Protein AF-A0A852U3C6-F1 (afdb_monomer_lite)

Radius of gyration: 20.0 Å; chains: 1; bounding box: 40×48×83 Å

Structure (mmCIF, N/CA/C/O backbone):
data_AF-A0A852U3C6-F1
#
_entry.id   AF-A0A852U3C6-F1
#
loop_
_atom_site.group_PDB
_atom_site.id
_atom_site.type_symbol
_atom_site.label_atom_id
_atom_site.label_alt_id
_atom_site.label_comp_id
_atom_site.label_asym_id
_atom_site.label_entity_id
_atom_site.label_seq_id
_atom_site.pdbx_PDB_ins_code
_atom_site.Cartn_x
_atom_site.Cartn_y
_atom_site.Cartn_z
_atom_site.occupancy
_atom_site.B_iso_or_equiv
_atom_site.auth_seq_id
_atom_site.auth_comp_id
_atom_site.auth_asym_id
_atom_site.auth_atom_id
_atom_site.pdbx_PDB_model_num
ATOM 1 N N . MET A 1 1 ? 12.764 -23.694 -21.866 1.00 34.53 1 MET A N 1
ATOM 2 C CA . MET A 1 1 ? 11.342 -23.414 -22.170 1.00 34.53 1 MET A CA 1
ATOM 3 C C . MET A 1 1 ? 10.788 -22.589 -21.025 1.00 34.53 1 MET A C 1
ATOM 5 O O . MET A 1 1 ? 10.899 -23.044 -19.896 1.00 34.53 1 MET A O 1
ATOM 9 N N . SER A 1 2 ? 10.260 -21.392 -21.277 1.00 28.00 2 SER A N 1
ATOM 10 C CA . SER A 1 2 ? 9.659 -20.573 -20.214 1.00 28.00 2 SER A CA 1
ATOM 11 C C . SER A 1 2 ? 8.302 -21.161 -19.792 1.00 28.00 2 SER A C 1
ATOM 13 O O . SER A 1 2 ? 7.546 -21.566 -20.682 1.00 28.00 2 SER A O 1
ATOM 15 N N . PRO A 1 3 ? 7.976 -21.227 -18.486 1.00 32.91 3 PRO A N 1
ATOM 16 C CA . PRO A 1 3 ? 6.695 -21.757 -18.017 1.00 32.91 3 PRO A CA 1
ATOM 17 C C . PRO A 1 3 ? 5.525 -20.930 -18.560 1.00 32.91 3 PRO A C 1
ATOM 19 O O . PRO A 1 3 ? 5.640 -19.715 -18.769 1.00 32.91 3 PRO A O 1
ATOM 22 N N . ARG A 1 4 ? 4.385 -21.581 -18.819 1.00 31.45 4 ARG A N 1
ATOM 23 C CA . ARG A 1 4 ? 3.224 -20.893 -19.403 1.00 31.45 4 ARG A CA 1
ATOM 24 C C . ARG A 1 4 ? 2.565 -20.026 -18.332 1.00 31.45 4 ARG A C 1
ATOM 26 O O . ARG A 1 4 ? 2.317 -20.482 -17.225 1.00 31.45 4 ARG A O 1
ATOM 33 N N . TRP A 1 5 ? 2.196 -18.794 -18.687 1.00 28.83 5 TRP A N 1
ATOM 34 C CA . TRP A 1 5 ? 1.577 -17.812 -17.775 1.00 28.83 5 TRP A CA 1
ATOM 35 C C . TRP A 1 5 ? 0.393 -18.364 -16.951 1.00 28.83 5 TRP A C 1
ATOM 37 O O . TRP A 1 5 ? 0.210 -17.971 -15.804 1.00 28.83 5 TRP A O 1
ATOM 47 N N . ALA A 1 6 ? -0.370 -19.314 -17.506 1.00 29.41 6 ALA A N 1
ATOM 48 C CA . ALA A 1 6 ? -1.494 -19.987 -16.847 1.00 29.41 6 ALA A CA 1
ATOM 49 C C . ALA A 1 6 ? -1.106 -20.891 -15.651 1.00 29.41 6 ALA A C 1
ATOM 51 O O . ALA A 1 6 ? -1.967 -21.282 -14.860 1.00 29.41 6 ALA A O 1
ATOM 52 N N . GLU A 1 7 ? 0.173 -21.239 -15.498 1.00 33.62 7 GLU A N 1
ATOM 53 C CA . GLU A 1 7 ? 0.683 -22.013 -14.360 1.00 33.62 7 GLU A CA 1
ATOM 54 C C . GLU A 1 7 ? 0.964 -21.104 -13.154 1.00 33.62 7 GLU A C 1
ATOM 56 O O . GLU A 1 7 ? 0.696 -21.495 -12.020 1.00 33.62 7 GLU A O 1
ATOM 61 N N . LEU A 1 8 ? 1.373 -19.851 -13.399 1.00 30.55 8 LEU A N 1
ATOM 62 C CA . LEU A 1 8 ? 1.610 -18.827 -12.370 1.00 30.55 8 LEU A CA 1
ATOM 63 C C . LEU A 1 8 ? 0.315 -18.245 -11.772 1.00 30.55 8 LEU A C 1
ATOM 65 O O . LEU A 1 8 ? 0.353 -17.586 -10.736 1.00 30.55 8 LEU A O 1
ATOM 69 N N . THR A 1 9 ? -0.840 -18.467 -12.408 1.00 31.73 9 THR A N 1
ATOM 70 C CA . THR A 1 9 ? -2.133 -17.912 -11.970 1.00 31.73 9 THR A CA 1
ATOM 71 C C . THR A 1 9 ? -2.910 -18.801 -10.997 1.00 31.73 9 THR A C 1
ATOM 73 O O . THR A 1 9 ? -3.925 -18.359 -10.454 1.00 31.73 9 THR A O 1
ATOM 76 N N . ARG A 1 10 ? -2.463 -20.038 -10.728 1.00 27.72 10 ARG A N 1
ATOM 77 C CA . ARG A 1 10 ? -3.098 -20.929 -9.738 1.00 27.72 10 ARG A CA 1
ATOM 78 C C . ARG A 1 10 ? -2.809 -20.425 -8.315 1.00 27.72 10 ARG A C 1
ATOM 80 O O . ARG A 1 10 ? -1.817 -20.795 -7.701 1.00 27.72 10 ARG A O 1
ATOM 87 N N . GLY A 1 11 ? -3.687 -19.553 -7.817 1.00 33.03 11 GLY A N 1
ATOM 88 C CA . GLY A 1 11 ? -3.536 -18.844 -6.538 1.00 33.03 11 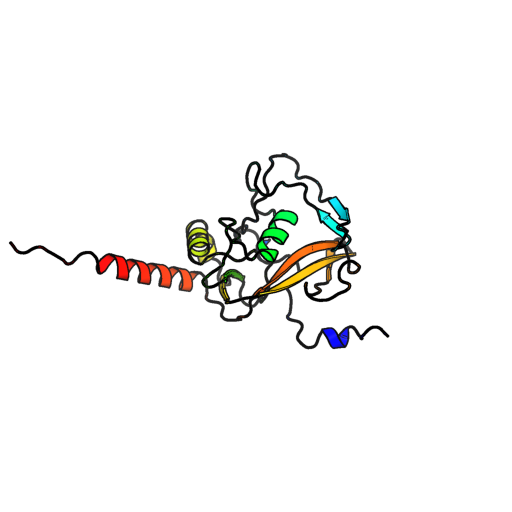GLY A CA 1
ATOM 89 C C . GLY A 1 11 ? -3.408 -17.321 -6.667 1.00 33.03 11 GLY A C 1
ATOM 90 O O . GLY A 1 11 ? -3.289 -16.641 -5.651 1.00 33.03 11 GLY A O 1
ATOM 91 N N . ALA A 1 12 ? -3.462 -16.765 -7.884 1.00 30.17 12 ALA A N 1
ATOM 92 C CA . ALA A 1 12 ? -3.440 -15.319 -8.087 1.00 30.17 12 ALA A CA 1
ATOM 93 C C . ALA A 1 12 ? -4.683 -14.658 -7.467 1.00 30.17 12 ALA A C 1
ATOM 95 O O . ALA A 1 12 ? -5.819 -14.898 -7.877 1.00 30.17 12 ALA A O 1
ATOM 96 N N . ILE A 1 13 ? -4.455 -13.812 -6.465 1.00 37.62 13 ILE A N 1
ATOM 97 C CA . ILE A 1 13 ? -5.500 -13.023 -5.811 1.00 37.62 13 ILE A CA 1
ATOM 98 C C . ILE A 1 13 ? -5.930 -11.896 -6.755 1.00 37.62 13 ILE A C 1
ATOM 100 O O . ILE A 1 13 ? -5.095 -11.291 -7.425 1.00 37.62 13 ILE A O 1
ATOM 104 N N . ALA A 1 14 ? -7.228 -11.586 -6.794 1.00 37.25 14 ALA A N 1
ATOM 105 C CA . ALA A 1 14 ? -7.744 -10.442 -7.538 1.00 37.25 14 ALA A CA 1
ATOM 106 C C . ALA A 1 14 ? -7.187 -9.131 -6.951 1.00 37.25 14 ALA A C 1
ATOM 108 O O . ALA A 1 14 ? -7.663 -8.623 -5.933 1.00 37.25 14 ALA A O 1
ATOM 109 N N . LEU A 1 15 ? -6.149 -8.601 -7.594 1.00 42.78 15 LEU A N 1
ATOM 110 C CA . LEU A 1 15 ? -5.532 -7.331 -7.231 1.00 42.78 15 LEU A CA 1
ATOM 111 C C . LEU A 1 15 ? -6.484 -6.167 -7.557 1.00 42.78 15 LEU A C 1
ATOM 113 O O . LEU A 1 15 ? -7.328 -6.286 -8.450 1.00 42.78 15 LEU A O 1
ATOM 117 N N . PRO A 1 16 ? -6.404 -5.038 -6.829 1.00 44.94 16 PRO A N 1
ATOM 118 C CA . PRO A 1 16 ? -7.344 -3.945 -6.999 1.00 44.94 16 PRO A CA 1
ATOM 119 C C . PRO A 1 16 ? -7.286 -3.392 -8.425 1.00 44.94 16 PRO A C 1
ATOM 121 O O . PRO A 1 16 ? -6.260 -2.859 -8.847 1.00 44.94 16 PRO A O 1
ATOM 124 N N . LEU A 1 17 ? -8.432 -3.445 -9.116 1.00 42.03 17 LEU A N 1
ATOM 125 C CA . LEU A 1 17 ? -8.683 -2.667 -10.330 1.00 42.03 17 LEU A CA 1
ATOM 126 C C . LEU A 1 17 ? -8.216 -1.226 -10.108 1.00 42.03 17 LEU A C 1
ATOM 128 O O . LEU A 1 17 ? -8.593 -0.619 -9.101 1.00 42.03 17 LEU A O 1
ATOM 132 N N . ALA A 1 18 ? -7.407 -0.708 -11.031 1.00 39.12 18 ALA A N 1
ATOM 133 C CA . ALA A 1 18 ? -6.953 0.673 -11.004 1.00 39.12 18 ALA A CA 1
ATOM 134 C C . ALA A 1 18 ? -8.115 1.633 -11.353 1.00 39.12 18 ALA A C 1
ATOM 136 O O . ALA A 1 18 ? -8.896 1.320 -12.252 1.00 39.12 18 ALA A O 1
ATOM 137 N N . PRO A 1 19 ? -8.221 2.808 -10.701 1.00 41.56 19 PRO A N 1
ATOM 138 C CA . PRO A 1 19 ? -7.384 3.283 -9.601 1.00 41.56 19 PRO A CA 1
ATOM 139 C C . PRO A 1 19 ? -7.704 2.575 -8.272 1.00 41.56 19 PRO A C 1
ATOM 141 O O . PRO A 1 19 ? -8.840 2.191 -8.006 1.00 41.56 19 PRO A O 1
ATOM 144 N N . ALA A 1 20 ? -6.691 2.424 -7.414 1.00 43.12 20 ALA A N 1
ATOM 145 C CA . ALA A 1 20 ? -6.875 1.819 -6.096 1.00 43.12 20 ALA A CA 1
ATOM 146 C C . ALA A 1 20 ? -7.813 2.682 -5.212 1.00 43.12 20 ALA A C 1
ATOM 148 O O . ALA A 1 20 ? -7.815 3.905 -5.371 1.00 43.12 20 ALA A O 1
ATOM 149 N N . PRO A 1 21 ? -8.584 2.094 -4.273 1.00 37.84 21 PRO A N 1
ATOM 150 C CA . PRO A 1 21 ? -9.623 2.805 -3.511 1.00 37.84 21 PRO A CA 1
ATOM 151 C C . PRO A 1 21 ? -9.182 4.089 -2.792 1.00 37.84 21 PRO A C 1
ATOM 153 O O . PRO A 1 21 ? -9.941 5.046 -2.696 1.00 37.84 21 PRO A O 1
ATOM 156 N N . GLN A 1 22 ? -7.932 4.137 -2.345 1.00 42.16 22 GLN A N 1
ATOM 157 C CA . GLN A 1 22 ? -7.271 5.282 -1.714 1.00 42.16 22 GLN A CA 1
ATOM 158 C C . GLN A 1 22 ? -7.077 6.502 -2.632 1.00 42.16 22 GLN A C 1
ATOM 160 O O . GLN A 1 22 ? -6.662 7.557 -2.160 1.00 42.16 22 GLN A O 1
ATOM 165 N N . ASN A 1 23 ? -7.392 6.375 -3.924 1.00 39.97 23 ASN A N 1
ATOM 166 C CA . ASN A 1 23 ? -7.447 7.484 -4.876 1.00 39.97 23 ASN A CA 1
ATOM 167 C C . ASN A 1 23 ? -8.868 8.079 -5.004 1.00 39.97 23 ASN A C 1
ATOM 169 O O . ASN A 1 23 ? -9.065 9.004 -5.792 1.00 39.97 23 ASN A O 1
ATOM 173 N N . LEU A 1 24 ? -9.868 7.548 -4.286 1.00 39.47 24 LEU A N 1
ATOM 174 C CA . LEU A 1 24 ? -11.230 8.088 -4.281 1.00 39.47 24 LEU A CA 1
ATOM 175 C C . LEU A 1 24 ? -11.314 9.359 -3.410 1.00 39.47 24 LEU A C 1
ATOM 177 O O . LEU A 1 24 ? -10.729 9.392 -2.321 1.00 39.47 24 LEU A O 1
ATOM 181 N N . PRO A 1 25 ? -12.074 10.392 -3.826 1.00 37.84 25 PRO A N 1
ATOM 182 C CA . PRO A 1 25 ? -12.281 11.592 -3.019 1.00 37.84 25 PRO A CA 1
ATOM 183 C C . PRO A 1 25 ? -12.830 11.265 -1.622 1.00 37.84 25 PRO A C 1
ATOM 185 O O . PRO A 1 25 ? -13.908 10.692 -1.486 1.00 37.84 25 PRO A O 1
ATOM 188 N N . GLY A 1 26 ? -12.098 11.663 -0.579 1.00 35.28 26 GLY A N 1
ATOM 189 C CA . GLY A 1 26 ? -12.487 11.464 0.822 1.00 35.28 26 GLY A CA 1
ATOM 190 C C . GLY A 1 26 ? -11.812 10.292 1.542 1.00 35.28 26 GLY A C 1
ATOM 191 O O . GLY A 1 26 ? -11.955 10.202 2.760 1.00 35.28 26 GLY A O 1
ATOM 192 N N . PHE A 1 27 ? -11.041 9.444 0.850 1.00 31.38 27 PHE A N 1
ATOM 193 C CA . PHE A 1 27 ? -10.164 8.472 1.516 1.00 31.38 27 PHE A CA 1
ATOM 194 C C . PHE A 1 27 ? -8.912 9.183 2.079 1.00 31.38 27 PHE A C 1
ATOM 196 O O . PHE A 1 27 ? -8.399 10.103 1.431 1.00 31.38 27 PHE A O 1
ATOM 203 N N . PRO A 1 28 ? -8.386 8.809 3.264 1.00 36.44 28 PRO A N 1
ATOM 204 C CA . PRO A 1 28 ? -7.140 9.373 3.771 1.00 36.44 28 PRO A CA 1
ATOM 205 C C . PRO A 1 28 ? -5.989 9.064 2.813 1.00 36.44 28 PRO A C 1
ATOM 207 O O . PRO A 1 28 ? -5.792 7.926 2.380 1.00 36.44 28 PRO A O 1
ATOM 210 N N . THR A 1 29 ? -5.164 10.071 2.537 1.00 39.94 29 THR A N 1
ATOM 211 C CA . THR A 1 29 ? -3.844 9.811 1.962 1.00 39.94 29 THR A CA 1
ATOM 212 C C 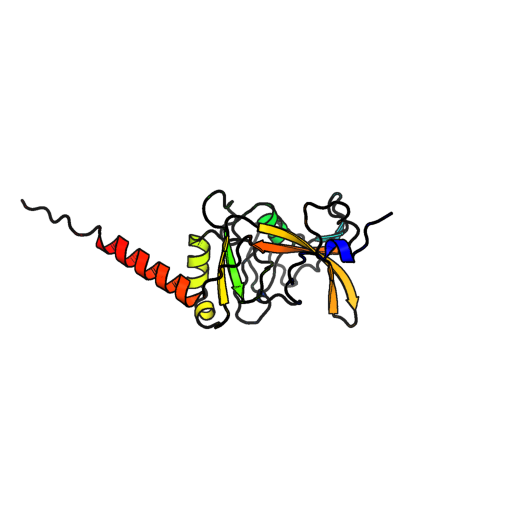. THR A 1 29 ? -3.007 9.179 3.067 1.00 39.94 29 THR A C 1
ATOM 214 O O . THR A 1 29 ? -2.614 9.869 4.003 1.00 39.94 29 THR A O 1
ATOM 217 N N . LEU A 1 30 ? -2.776 7.868 3.006 1.00 35.25 30 LEU A N 1
ATOM 218 C CA . LEU A 1 30 ? -1.889 7.180 3.943 1.00 35.25 30 LEU A CA 1
ATOM 219 C C . LEU A 1 30 ? -0.458 7.613 3.592 1.00 35.25 30 LEU A C 1
ATOM 221 O O . LEU A 1 30 ? 0.112 7.169 2.598 1.00 35.25 30 LEU A O 1
ATOM 225 N N . MET A 1 31 ? 0.035 8.613 4.329 1.00 39.31 31 MET A N 1
ATOM 226 C CA . MET A 1 31 ? 1.076 9.538 3.871 1.00 39.31 31 MET A CA 1
ATOM 227 C C . MET A 1 31 ? 2.461 8.888 3.766 1.00 39.31 31 MET A C 1
ATOM 229 O O . MET A 1 31 ? 3.286 9.007 4.665 1.00 39.31 31 MET A O 1
ATOM 233 N N . ALA A 1 32 ? 2.768 8.291 2.614 1.00 33.06 32 ALA A N 1
ATOM 234 C CA . ALA A 1 32 ? 4.149 7.993 2.248 1.00 33.06 32 ALA A CA 1
ATOM 235 C C . ALA A 1 32 ? 4.914 9.315 2.052 1.00 33.06 32 ALA A C 1
ATOM 237 O O . ALA A 1 32 ? 4.798 9.954 1.002 1.00 33.06 32 ALA A O 1
ATOM 238 N N . HIS A 1 33 ? 5.647 9.726 3.094 1.00 37.00 33 HIS A N 1
ATOM 239 C CA . HIS A 1 33 ? 6.335 11.015 3.206 1.00 37.00 33 HIS A CA 1
ATOM 240 C C . HIS A 1 33 ? 7.138 11.363 1.952 1.00 37.00 33 HIS A C 1
ATOM 242 O O . HIS A 1 33 ? 8.175 10.779 1.656 1.00 37.00 33 HIS A O 1
ATOM 248 N N . ALA A 1 34 ? 6.646 12.365 1.236 1.00 32.94 34 ALA A N 1
ATOM 249 C CA . ALA A 1 34 ? 7.303 13.020 0.124 1.00 32.94 34 ALA A CA 1
ATOM 250 C C . ALA A 1 34 ? 7.401 14.480 0.509 1.00 32.94 34 ALA A C 1
ATOM 252 O O . ALA A 1 34 ? 6.357 15.066 0.814 1.00 32.94 34 ALA A O 1
ATOM 253 N N . ARG A 1 35 ? 8.591 15.080 0.528 1.00 46.53 35 ARG A N 1
ATOM 254 C CA . ARG A 1 35 ? 8.630 16.489 0.894 1.00 46.53 35 ARG A CA 1
ATOM 255 C C . ARG A 1 35 ? 9.760 17.303 0.230 1.00 46.53 35 ARG A C 1
ATOM 257 O O . ARG A 1 35 ? 10.882 17.301 0.699 1.00 46.53 35 ARG A O 1
ATOM 264 N N . GLU A 1 36 ? 9.407 18.085 -0.794 1.00 36.09 36 GLU A N 1
ATOM 265 C CA . GLU A 1 36 ? 10.013 19.385 -1.146 1.00 36.09 36 GLU A CA 1
ATOM 266 C C . GLU A 1 36 ? 8.970 20.215 -1.929 1.00 36.09 36 GLU A C 1
ATOM 268 O O . GLU A 1 36 ? 8.168 19.655 -2.681 1.00 36.09 36 GLU A O 1
ATOM 273 N N . TYR A 1 37 ? 8.888 21.531 -1.695 1.00 35.72 37 TYR A N 1
ATOM 274 C CA . TYR A 1 37 ? 7.740 22.346 -2.126 1.00 35.72 37 TYR A CA 1
ATOM 275 C C . TYR A 1 37 ? 7.966 23.017 -3.489 1.00 35.72 37 TYR A C 1
ATOM 277 O O . TYR A 1 37 ? 8.172 24.227 -3.593 1.00 35.72 37 TYR A O 1
ATOM 285 N N . HIS A 1 38 ? 7.853 22.243 -4.567 1.00 38.09 38 HIS A N 1
ATOM 286 C CA . HIS A 1 38 ? 7.617 22.819 -5.890 1.00 38.09 38 HIS A CA 1
ATOM 287 C C . HIS A 1 38 ? 6.109 22.947 -6.146 1.00 38.09 38 HIS A C 1
ATOM 289 O O . HIS A 1 38 ? 5.373 21.960 -6.112 1.00 38.09 38 HIS A O 1
ATOM 295 N N . ARG A 1 39 ? 5.641 24.170 -6.452 1.00 39.12 39 ARG A N 1
ATOM 296 C CA . ARG A 1 39 ? 4.236 24.442 -6.844 1.00 39.12 39 ARG A CA 1
ATOM 297 C C . ARG A 1 39 ? 3.790 23.595 -8.043 1.00 39.12 39 ARG A C 1
ATOM 299 O O . ARG A 1 39 ? 2.616 23.256 -8.157 1.00 39.12 39 ARG A O 1
ATOM 306 N N . THR A 1 40 ? 4.739 23.232 -8.902 1.00 42.34 40 THR A N 1
ATOM 307 C CA . THR A 1 40 ? 4.580 22.208 -9.933 1.00 42.34 40 THR A CA 1
ATOM 308 C C . THR A 1 40 ? 5.217 20.917 -9.417 1.00 42.34 40 THR A C 1
ATOM 310 O O . THR A 1 40 ? 6.417 20.931 -9.150 1.00 42.34 40 THR A O 1
ATOM 313 N N . PRO A 1 41 ? 4.482 19.798 -9.285 1.00 41.50 41 PRO A N 1
ATOM 314 C CA . PRO A 1 41 ? 5.093 18.527 -8.903 1.00 41.50 41 PRO A CA 1
ATOM 315 C C . PRO A 1 41 ? 6.177 18.142 -9.926 1.00 41.50 41 PRO A C 1
ATOM 317 O O . PRO A 1 41 ? 5.947 18.334 -11.127 1.00 41.50 41 PRO A O 1
ATOM 320 N N . PRO A 1 42 ? 7.320 17.567 -9.507 1.00 42.69 42 PRO A N 1
ATOM 321 C CA . PRO A 1 42 ? 8.273 17.017 -10.461 1.00 42.69 42 PRO A CA 1
ATOM 322 C C . PRO A 1 42 ? 7.551 15.980 -11.328 1.00 42.69 42 PRO A C 1
ATOM 324 O O . PRO A 1 42 ? 6.833 15.114 -10.816 1.00 42.69 42 PRO A O 1
ATOM 327 N N . ARG A 1 43 ? 7.705 16.084 -12.654 1.00 50.56 43 ARG A N 1
ATOM 328 C CA . ARG A 1 43 ? 7.196 15.057 -13.572 1.00 50.56 43 ARG A CA 1
ATOM 329 C C . ARG A 1 43 ? 7.858 13.728 -13.181 1.00 50.56 43 ARG A C 1
ATOM 331 O O . ARG A 1 43 ? 9.083 13.731 -13.053 1.00 50.56 43 ARG A O 1
ATOM 338 N N . PRO A 1 44 ? 7.106 12.627 -12.980 1.00 55.16 44 PRO A N 1
ATOM 339 C CA . PRO A 1 44 ? 7.701 11.326 -12.693 1.00 55.16 44 PRO A CA 1
ATOM 340 C C . PRO A 1 44 ? 8.739 10.987 -13.760 1.00 55.16 44 PRO A C 1
ATOM 342 O O . PRO A 1 44 ? 8.434 11.041 -14.952 1.00 55.16 44 PRO A O 1
ATOM 345 N N . GLN A 1 45 ? 9.962 10.683 -13.336 1.00 70.81 45 GLN A N 1
ATOM 346 C CA . GLN A 1 45 ? 11.049 10.341 -14.245 1.00 70.81 45 GLN A CA 1
ATOM 347 C C . GLN A 1 45 ? 11.208 8.824 -14.275 1.00 70.81 45 GLN A C 1
ATOM 349 O O . GLN A 1 45 ? 11.126 8.165 -13.242 1.00 70.81 45 GLN A O 1
ATOM 354 N N . THR A 1 46 ? 11.452 8.255 -15.450 1.00 76.94 46 THR A N 1
ATOM 355 C CA . THR A 1 46 ? 11.863 6.855 -15.581 1.00 76.94 46 THR A CA 1
ATOM 356 C C . THR A 1 46 ? 13.367 6.765 -15.359 1.00 76.94 46 THR A C 1
ATOM 358 O O . THR A 1 46 ? 14.131 7.325 -16.144 1.00 76.94 46 THR A O 1
ATOM 361 N N . TRP A 1 47 ? 13.795 6.101 -14.289 1.00 83.06 47 TRP A N 1
ATOM 362 C CA . TRP A 1 47 ? 15.207 5.827 -14.000 1.00 83.06 47 TRP A CA 1
ATOM 363 C C . TRP A 1 47 ? 15.468 4.327 -14.129 1.00 83.06 47 TRP A C 1
ATOM 365 O O . TRP A 1 47 ? 14.559 3.532 -13.899 1.00 83.06 47 TRP A O 1
ATOM 375 N N . ARG A 1 48 ? 16.700 3.931 -14.455 1.00 83.75 48 ARG A N 1
ATOM 376 C CA . ARG A 1 48 ? 17.086 2.518 -14.542 1.00 83.75 48 ARG A CA 1
ATOM 377 C C . ARG A 1 48 ? 17.837 2.094 -13.279 1.00 83.75 48 ARG A C 1
ATOM 379 O O . ARG A 1 48 ? 18.989 2.464 -13.079 1.00 83.75 48 ARG A O 1
ATOM 386 N N . ASP A 1 49 ? 17.152 1.346 -12.422 1.00 85.25 49 ASP A N 1
ATOM 387 C CA . ASP A 1 49 ? 17.691 0.700 -11.222 1.00 85.25 49 ASP A CA 1
ATOM 388 C C . ASP A 1 49 ? 18.391 -0.614 -11.645 1.00 85.25 49 ASP A C 1
ATOM 390 O O . ASP A 1 49 ? 17.809 -1.388 -12.412 1.00 85.25 49 ASP A O 1
ATOM 394 N N . PRO A 1 50 ? 19.630 -0.892 -11.192 1.00 81.38 50 PRO A N 1
ATOM 395 C CA . PRO A 1 50 ? 20.399 -2.054 -11.647 1.00 81.38 50 PRO A CA 1
ATOM 396 C C . PRO A 1 50 ? 19.794 -3.402 -11.228 1.00 81.38 50 PRO A C 1
ATOM 398 O O . PRO A 1 50 ? 20.104 -4.416 -11.847 1.00 81.38 50 PRO A O 1
ATOM 401 N N . VAL A 1 51 ? 18.933 -3.424 -10.205 1.00 84.94 51 VAL A N 1
ATOM 402 C CA . VAL A 1 51 ? 18.239 -4.630 -9.722 1.00 84.94 51 VAL A CA 1
ATOM 403 C C . VAL A 1 51 ? 16.796 -4.661 -10.227 1.00 84.94 51 VAL A C 1
ATOM 405 O O . VAL A 1 51 ? 16.292 -5.709 -10.628 1.00 84.94 51 VAL A O 1
ATOM 408 N N . ARG A 1 52 ? 16.109 -3.513 -10.220 1.00 82.94 52 ARG A N 1
ATOM 409 C CA . ARG A 1 52 ? 14.663 -3.430 -10.503 1.00 82.94 52 ARG A CA 1
ATOM 410 C C . ARG A 1 52 ? 14.321 -3.075 -11.952 1.00 82.94 52 ARG A C 1
ATOM 412 O O . ARG A 1 52 ? 13.135 -3.073 -12.289 1.00 82.94 52 ARG A O 1
ATOM 419 N N . GLY A 1 53 ? 15.305 -2.796 -12.804 1.00 87.81 53 GLY A N 1
ATOM 420 C CA . GLY A 1 53 ? 15.078 -2.335 -14.174 1.00 87.81 53 GLY A CA 1
ATOM 421 C C . GLY A 1 53 ? 14.530 -0.911 -14.200 1.00 87.81 53 GLY A C 1
ATOM 422 O O . GLY A 1 53 ? 14.917 -0.071 -13.391 1.00 87.81 53 GLY A O 1
ATOM 423 N N . ASP A 1 54 ? 13.620 -0.622 -15.124 1.00 85.69 54 ASP A N 1
ATOM 424 C CA . ASP A 1 54 ? 13.055 0.722 -15.234 1.00 85.69 54 ASP A CA 1
ATOM 425 C C . ASP A 1 54 ? 12.048 0.979 -14.094 1.00 85.69 54 ASP A C 1
ATOM 427 O O . ASP A 1 54 ? 11.144 0.179 -13.837 1.00 85.69 54 ASP A O 1
ATOM 431 N N . VAL A 1 55 ? 12.197 2.104 -13.390 1.00 84.62 55 VAL A N 1
ATOM 432 C CA . VAL A 1 55 ? 11.369 2.502 -12.240 1.00 84.62 55 VAL A CA 1
ATOM 433 C C . VAL A 1 55 ? 10.851 3.931 -12.413 1.00 84.62 55 VAL A C 1
ATOM 435 O O . VAL A 1 55 ? 11.576 4.813 -12.873 1.00 84.62 55 VAL A O 1
ATOM 438 N N . LEU A 1 56 ? 9.615 4.201 -11.983 1.00 80.94 56 LEU A N 1
ATOM 439 C CA . LEU A 1 56 ? 9.138 5.568 -11.779 1.00 80.94 56 LEU A CA 1
ATOM 440 C C . LEU A 1 56 ? 9.823 6.133 -10.539 1.00 80.94 56 LEU A C 1
ATOM 442 O O . LEU A 1 56 ? 9.445 5.831 -9.399 1.00 80.94 56 LEU A O 1
ATOM 446 N N . HIS A 1 57 ? 10.844 6.942 -10.767 1.00 77.00 57 HIS A N 1
ATOM 447 C CA . HIS A 1 57 ? 11.548 7.685 -9.748 1.00 77.00 57 HIS A CA 1
ATOM 448 C C . HIS A 1 57 ? 10.873 9.041 -9.527 1.00 77.00 57 HIS A C 1
ATOM 450 O O . HIS A 1 57 ? 10.612 9.812 -10.455 1.00 77.00 57 HIS A O 1
ATOM 456 N N . CYS A 1 58 ? 10.602 9.333 -8.262 1.00 71.44 58 CYS A N 1
ATOM 457 C CA . CYS A 1 58 ? 10.353 10.685 -7.805 1.00 71.44 58 CYS A CA 1
ATOM 458 C C . CYS A 1 58 ? 11.618 11.119 -7.052 1.00 71.44 58 CYS A C 1
ATOM 460 O O . CYS A 1 58 ? 11.973 10.407 -6.106 1.00 71.44 58 CYS A O 1
ATOM 462 N N . PRO A 1 59 ? 12.267 12.240 -7.428 1.00 65.44 59 PRO A N 1
ATOM 463 C CA . PRO A 1 59 ? 13.492 12.740 -6.792 1.00 65.44 59 PRO A CA 1
ATOM 464 C C . PRO A 1 59 ? 13.224 13.350 -5.405 1.00 65.44 59 PRO A C 1
ATOM 466 O O . PRO A 1 59 ? 13.921 14.260 -4.975 1.00 65.44 59 PRO A O 1
ATOM 469 N N . CYS A 1 60 ? 12.180 12.882 -4.712 1.00 64.19 60 CYS A N 1
ATOM 470 C CA . CYS A 1 60 ? 11.886 13.288 -3.350 1.00 64.19 60 CYS A CA 1
ATOM 471 C C . CYS A 1 60 ? 12.938 12.667 -2.422 1.00 64.19 60 CYS A C 1
ATOM 473 O O . CYS A 1 60 ? 13.085 11.442 -2.392 1.00 64.19 60 CYS A O 1
ATOM 475 N N . GLU A 1 61 ? 13.638 13.486 -1.638 1.00 55.72 61 GLU A N 1
ATOM 476 C CA . GLU A 1 61 ? 14.357 12.963 -0.480 1.00 55.72 61 GLU A CA 1
ATOM 477 C C . GLU A 1 61 ? 13.319 12.441 0.533 1.00 55.72 61 GLU A C 1
ATOM 479 O O . GLU A 1 61 ? 12.365 13.169 0.859 1.00 55.72 61 GLU A O 1
ATOM 484 N N . PRO A 1 62 ? 13.443 11.192 1.026 1.00 51.09 62 PRO A N 1
ATOM 485 C CA . PRO A 1 62 ? 12.569 10.666 2.071 1.00 51.09 62 PRO A CA 1
ATOM 486 C C . PRO A 1 62 ? 12.751 11.444 3.390 1.00 51.09 62 PRO A C 1
ATOM 488 O O . PRO A 1 62 ? 13.504 11.026 4.260 1.00 51.09 62 PRO A O 1
ATOM 491 N N . GLY A 1 63 ? 12.068 12.588 3.545 1.00 44.88 63 GLY A N 1
ATOM 492 C CA . GLY A 1 63 ? 12.114 13.400 4.772 1.00 44.88 63 GLY A CA 1
ATOM 493 C C . GLY A 1 63 ? 12.259 14.941 4.682 1.00 44.88 63 GLY A C 1
ATOM 494 O O . GLY A 1 63 ? 12.149 15.545 5.741 1.00 44.88 63 GLY A O 1
ATOM 495 N N . ALA A 1 64 ? 12.418 15.612 3.519 1.00 45.59 64 ALA A N 1
ATOM 496 C CA . ALA A 1 64 ? 12.669 17.087 3.320 1.00 45.59 64 ALA A CA 1
ATOM 497 C C . ALA A 1 64 ? 11.678 18.185 3.892 1.00 45.59 64 ALA A C 1
ATOM 499 O O . ALA A 1 64 ? 11.648 18.446 5.088 1.00 45.59 64 ALA A O 1
ATOM 500 N N . GLY A 1 65 ? 10.859 18.859 3.051 1.00 49.81 65 GLY A N 1
ATOM 501 C CA . GLY A 1 65 ? 9.798 19.898 3.343 1.00 49.81 65 GLY A CA 1
ATOM 502 C C . GLY A 1 65 ? 8.386 19.532 3.957 1.00 49.81 65 GLY A C 1
ATOM 503 O O . GLY A 1 65 ? 8.262 19.448 5.175 1.00 49.81 65 GLY A O 1
ATOM 504 N N . ALA A 1 66 ? 7.271 19.378 3.185 1.00 46.12 66 ALA A N 1
ATOM 505 C CA . ALA A 1 66 ? 5.893 19.047 3.693 1.00 46.12 66 ALA A CA 1
ATOM 506 C C . ALA A 1 66 ? 5.012 18.089 2.810 1.00 46.12 66 ALA A C 1
ATOM 508 O O . ALA A 1 66 ? 5.167 18.110 1.588 1.00 46.12 66 ALA A O 1
ATOM 509 N N . PRO A 1 67 ? 4.081 17.274 3.380 1.00 48.53 67 PRO A N 1
ATOM 510 C CA . PRO A 1 67 ? 3.264 16.293 2.638 1.00 48.53 67 PRO A CA 1
ATOM 511 C C . PRO A 1 67 ? 2.108 16.913 1.830 1.00 48.53 67 PRO A C 1
ATOM 513 O O . PRO A 1 67 ? 1.491 17.891 2.250 1.00 48.53 67 PRO A O 1
ATOM 516 N N . VAL A 1 68 ? 1.753 16.291 0.697 1.00 50.94 68 VAL A N 1
ATOM 517 C CA . VAL A 1 68 ? 0.649 16.727 -0.182 1.00 50.94 68 VAL A CA 1
ATOM 518 C C . VAL A 1 68 ? -0.449 15.653 -0.251 1.00 50.94 68 VAL A C 1
ATOM 520 O O . VAL A 1 68 ? -0.182 14.556 -0.748 1.00 50.94 68 VAL A O 1
ATOM 523 N N . PRO A 1 69 ? -1.692 15.945 0.185 1.00 48.88 69 PRO A N 1
ATOM 524 C CA . PRO A 1 69 ? -2.817 15.021 0.054 1.00 48.88 69 PRO A CA 1
ATOM 525 C C . PRO A 1 69 ? -3.039 14.550 -1.392 1.00 48.88 69 PRO A C 1
ATOM 527 O O . PRO A 1 69 ? -2.885 15.309 -2.349 1.00 48.88 69 PRO A O 1
ATOM 530 N N . GLY A 1 70 ? -3.400 13.278 -1.553 1.00 51.34 70 GLY A N 1
ATOM 531 C CA . GLY A 1 70 ? -3.646 12.631 -2.844 1.00 51.34 70 GLY A CA 1
ATOM 532 C C . GLY A 1 70 ? -2.394 12.267 -3.655 1.00 51.34 70 GLY A C 1
ATOM 533 O O . GLY A 1 70 ? -2.537 11.759 -4.766 1.00 51.34 70 GLY A O 1
ATOM 534 N N . ARG A 1 71 ? -1.172 12.497 -3.145 1.00 58.56 71 ARG A N 1
ATOM 535 C CA . ARG A 1 71 ? 0.082 12.162 -3.847 1.00 58.56 71 ARG A CA 1
ATOM 536 C C . ARG A 1 71 ? 0.933 11.173 -3.048 1.00 58.56 71 ARG A C 1
ATOM 538 O O . ARG A 1 71 ? 1.286 11.434 -1.906 1.00 58.56 71 ARG A O 1
ATOM 545 N N . TYR A 1 72 ? 1.325 10.074 -3.690 1.00 66.44 72 TYR A N 1
ATOM 546 C CA . TYR A 1 72 ? 2.320 9.127 -3.178 1.00 66.44 72 TYR A CA 1
ATOM 547 C C . TYR A 1 72 ? 3.667 9.383 -3.873 1.00 66.44 72 TYR A C 1
ATOM 549 O O . TYR A 1 72 ? 3.733 9.301 -5.099 1.00 66.44 72 TYR A O 1
ATOM 557 N N . CYS A 1 73 ? 4.752 9.648 -3.130 1.00 77.38 73 CYS A N 1
ATOM 558 C CA . CYS A 1 73 ? 6.098 9.490 -3.701 1.00 77.38 73 CYS A CA 1
ATOM 559 C C . CYS A 1 73 ? 6.393 7.993 -3.776 1.00 77.38 73 CYS A C 1
ATOM 561 O O . CYS A 1 73 ? 6.481 7.313 -2.754 1.00 77.38 73 CYS A O 1
ATOM 563 N N . SER A 1 74 ? 6.519 7.482 -4.999 1.00 82.75 74 SER A N 1
ATOM 564 C CA . SER A 1 74 ? 6.767 6.068 -5.276 1.00 82.75 74 SER A CA 1
ATOM 565 C C . SER A 1 74 ? 8.019 5.549 -4.569 1.00 82.75 74 SER A C 1
ATOM 567 O O . SER A 1 74 ? 7.991 4.474 -3.980 1.00 82.75 74 SER A O 1
ATOM 569 N N . SER A 1 75 ? 9.094 6.342 -4.539 1.00 82.88 75 SER A N 1
ATOM 570 C CA . SER A 1 75 ? 10.327 6.037 -3.804 1.00 82.88 75 SER A CA 1
ATOM 571 C C . SER A 1 75 ? 10.060 5.806 -2.309 1.00 82.88 75 SER A C 1
ATOM 573 O O . SER A 1 75 ? 10.394 4.741 -1.795 1.00 82.88 75 SER A O 1
ATOM 575 N N . ALA A 1 76 ? 9.382 6.742 -1.635 1.00 81.56 76 ALA A N 1
ATOM 576 C CA . ALA A 1 76 ? 9.030 6.616 -0.219 1.00 81.56 76 ALA A CA 1
ATOM 577 C C . ALA A 1 76 ? 8.081 5.433 0.047 1.00 81.56 76 ALA A C 1
ATOM 579 O O . ALA A 1 76 ? 8.288 4.675 0.991 1.00 81.56 76 ALA A O 1
ATOM 580 N N . GLN A 1 77 ? 7.076 5.224 -0.809 1.00 88.75 77 GLN A N 1
ATOM 581 C CA . GLN A 1 77 ? 6.137 4.107 -0.679 1.00 88.75 77 GLN A CA 1
ATOM 582 C C . GLN A 1 77 ? 6.845 2.750 -0.792 1.00 88.75 77 GLN A C 1
ATOM 584 O O . GLN A 1 77 ? 6.622 1.882 0.052 1.00 88.75 77 GLN A O 1
ATOM 589 N N . ARG A 1 78 ? 7.744 2.587 -1.774 1.00 89.25 78 ARG A N 1
ATOM 590 C CA . ARG A 1 78 ? 8.545 1.365 -1.945 1.00 89.25 78 ARG A CA 1
ATOM 591 C C . ARG A 1 78 ? 9.460 1.115 -0.744 1.00 89.25 78 ARG A C 1
ATOM 593 O O . ARG A 1 78 ? 9.530 -0.020 -0.287 1.00 89.25 78 ARG A O 1
ATOM 600 N N . LEU A 1 79 ? 10.109 2.154 -0.209 1.00 87.31 79 LEU A N 1
ATOM 601 C CA . LEU A 1 79 ? 10.967 2.050 0.980 1.00 87.31 79 LEU A CA 1
ATOM 602 C C . LEU A 1 79 ? 10.182 1.631 2.231 1.00 87.31 79 LEU A C 1
ATOM 604 O O . LEU A 1 79 ? 10.603 0.715 2.935 1.00 87.31 79 LEU A O 1
ATOM 608 N N . LEU A 1 80 ? 9.027 2.255 2.486 1.00 89.06 80 LEU A N 1
ATOM 609 C CA . LEU A 1 80 ? 8.194 1.935 3.649 1.00 89.06 80 LEU A CA 1
ATOM 610 C C . LEU A 1 80 ? 7.660 0.494 3.586 1.00 89.06 80 LEU A C 1
ATOM 612 O O . LEU A 1 80 ? 7.723 -0.240 4.570 1.00 89.06 80 LEU A O 1
ATOM 616 N N . MET A 1 81 ? 7.192 0.076 2.408 1.00 92.06 81 MET A N 1
ATOM 617 C CA . MET A 1 81 ? 6.627 -1.256 2.168 1.00 92.06 81 MET A CA 1
ATOM 618 C C . MET A 1 81 ? 7.686 -2.365 2.188 1.00 92.06 81 MET A C 1
ATOM 620 O O . MET A 1 81 ? 7.451 -3.413 2.784 1.00 92.06 81 MET A O 1
ATOM 624 N N . ALA A 1 82 ? 8.857 -2.149 1.580 1.00 91.31 82 ALA A N 1
ATOM 625 C CA . ALA A 1 82 ? 9.947 -3.128 1.604 1.00 91.31 82 ALA A CA 1
ATOM 626 C C . ALA A 1 82 ? 10.605 -3.241 2.992 1.00 91.31 82 ALA A C 1
ATOM 628 O O . ALA A 1 82 ? 11.046 -4.318 3.371 1.00 91.31 82 ALA A O 1
ATOM 629 N N . GLY A 1 83 ? 10.655 -2.144 3.756 1.00 92.12 83 GLY A N 1
ATOM 630 C CA . GLY A 1 83 ? 11.277 -2.100 5.082 1.00 92.12 83 GLY A CA 1
ATOM 631 C C . GLY A 1 83 ? 10.357 -2.422 6.264 1.00 92.12 83 GLY A C 1
ATOM 632 O O . GLY A 1 83 ? 10.778 -2.192 7.394 1.00 92.12 83 GLY A O 1
ATOM 633 N N . ARG A 1 84 ? 9.109 -2.872 6.040 1.00 94.31 84 ARG A N 1
ATOM 634 C CA . ARG A 1 84 ? 8.094 -3.101 7.098 1.00 94.31 84 ARG A CA 1
ATOM 635 C C . ARG A 1 84 ? 7.937 -1.884 8.028 1.00 94.31 84 ARG A C 1
ATOM 637 O O . ARG A 1 84 ? 7.821 -2.009 9.245 1.00 94.31 84 ARG A O 1
ATOM 644 N N . ARG A 1 85 ? 7.965 -0.676 7.452 1.00 92.88 85 ARG A N 1
ATOM 645 C CA . ARG A 1 85 ? 7.902 0.599 8.181 1.00 92.88 85 ARG A CA 1
ATOM 646 C C . ARG A 1 85 ? 6.501 1.189 8.173 1.00 92.88 85 ARG A C 1
ATOM 648 O O . ARG A 1 85 ? 5.792 1.159 7.167 1.00 92.88 85 ARG A O 1
ATOM 655 N N . CYS A 1 86 ? 6.140 1.784 9.300 1.00 91.75 86 CYS A N 1
ATOM 656 C CA . CYS A 1 86 ? 4.868 2.442 9.517 1.00 91.75 86 CYS A CA 1
ATOM 657 C C . CYS A 1 86 ? 4.706 3.654 8.597 1.00 91.75 86 CYS A C 1
ATOM 659 O O . CYS A 1 86 ? 5.457 4.625 8.688 1.00 91.75 86 CYS A O 1
ATOM 661 N N . GLY A 1 87 ? 3.664 3.647 7.767 1.00 86.31 87 GLY A N 1
ATOM 662 C CA . GLY A 1 87 ? 3.316 4.757 6.875 1.00 86.31 87 GLY A CA 1
ATOM 663 C C . GLY A 1 87 ? 2.913 6.063 7.568 1.00 86.31 87 GLY A C 1
ATOM 664 O O . GLY A 1 87 ? 2.623 7.033 6.879 1.00 86.31 87 GLY A O 1
ATOM 665 N N . HIS A 1 88 ? 2.864 6.105 8.903 1.00 84.56 88 HIS A N 1
ATOM 666 C CA . HIS A 1 88 ? 2.598 7.323 9.669 1.00 84.56 88 HIS A CA 1
ATOM 667 C C . HIS A 1 88 ? 3.881 7.900 10.282 1.00 84.56 88 HIS A C 1
ATOM 669 O O . HIS A 1 88 ? 4.273 9.009 9.924 1.00 84.56 88 HIS A O 1
ATOM 675 N N . CYS A 1 89 ? 4.556 7.154 11.166 1.00 84.56 89 CYS A N 1
ATOM 676 C CA . CYS A 1 89 ? 5.755 7.629 11.870 1.00 84.56 89 CYS A CA 1
ATOM 677 C C . CYS A 1 89 ? 7.088 7.300 11.174 1.00 84.56 89 CYS A C 1
ATOM 679 O O . CYS A 1 89 ? 8.103 7.865 11.553 1.00 84.56 89 CYS A O 1
ATOM 681 N N . GLY A 1 90 ? 7.113 6.414 10.172 1.00 84.94 90 GLY A N 1
ATOM 682 C CA . GLY A 1 90 ? 8.338 5.983 9.481 1.00 84.94 90 GLY A CA 1
ATOM 683 C C . GLY A 1 90 ? 9.143 4.891 10.200 1.00 84.94 90 GLY A C 1
ATOM 684 O O . GLY A 1 90 ? 10.013 4.272 9.580 1.00 84.94 90 GLY A O 1
ATOM 685 N N . GLU A 1 91 ? 8.836 4.604 11.466 1.00 89.19 91 GLU A N 1
ATOM 686 C CA . GLU A 1 91 ? 9.521 3.577 12.258 1.00 89.19 91 GLU A CA 1
ATOM 687 C C . GLU A 1 91 ? 9.190 2.150 11.822 1.00 89.19 91 GLU A C 1
ATOM 689 O O . GLU A 1 91 ? 8.123 1.882 11.264 1.00 89.19 91 GLU A O 1
ATOM 694 N N . VAL A 1 92 ? 10.111 1.220 12.080 1.00 94.06 92 VAL A N 1
ATOM 695 C CA . VAL A 1 92 ? 9.933 -0.207 11.769 1.00 94.06 92 VAL A CA 1
ATOM 696 C C . VAL A 1 92 ? 8.823 -0.804 12.647 1.00 94.06 92 VAL A C 1
ATOM 698 O O . VAL A 1 92 ? 8.679 -0.468 13.824 1.00 94.06 92 VAL A O 1
ATOM 701 N N . ILE A 1 93 ? 8.009 -1.693 12.077 1.00 94.56 93 ILE A N 1
ATOM 702 C CA . ILE A 1 93 ? 7.003 -2.471 12.811 1.00 94.56 93 ILE A CA 1
ATOM 703 C C . ILE A 1 93 ? 7.613 -3.839 13.144 1.00 94.56 93 ILE A C 1
ATOM 705 O O . ILE A 1 93 ? 7.310 -4.852 12.509 1.00 94.56 93 ILE A O 1
ATOM 709 N N . GLU A 1 94 ? 8.526 -3.838 14.117 1.00 93.25 94 GLU A N 1
ATOM 710 C CA . GLU A 1 94 ? 9.241 -5.038 14.581 1.00 93.25 94 GLU A CA 1
ATOM 711 C C . GLU A 1 94 ? 8.326 -6.006 15.340 1.00 93.25 94 GLU A C 1
ATOM 713 O O . GLU A 1 94 ? 8.456 -7.220 15.216 1.00 93.25 94 GLU A O 1
ATOM 718 N N . THR A 1 95 ? 7.382 -5.469 16.119 1.00 88.88 95 THR A N 1
ATOM 719 C CA . THR A 1 95 ? 6.490 -6.240 16.993 1.00 88.88 95 THR A CA 1
ATOM 720 C C . THR A 1 95 ? 5.029 -5.827 16.818 1.00 88.88 95 THR A C 1
ATOM 722 O O . THR A 1 95 ? 4.719 -4.695 16.443 1.00 88.88 95 THR A O 1
ATOM 725 N N . GLY A 1 96 ? 4.121 -6.763 17.111 1.00 89.75 96 GLY A N 1
ATOM 726 C CA . GLY A 1 96 ? 2.676 -6.563 16.996 1.00 89.75 96 GLY A CA 1
ATOM 727 C C . GLY A 1 96 ? 2.128 -6.692 15.565 1.00 89.75 96 GLY A C 1
ATOM 728 O O . GLY A 1 96 ? 2.876 -6.986 14.627 1.00 89.75 96 GLY A O 1
ATOM 729 N N . PRO A 1 97 ? 0.804 -6.516 15.396 1.00 94.31 97 PRO A N 1
ATOM 730 C CA . PRO A 1 97 ? 0.145 -6.660 14.107 1.00 94.31 97 PRO A CA 1
ATOM 731 C C . PRO A 1 97 ? 0.427 -5.478 13.174 1.00 94.31 97 PRO A C 1
ATOM 733 O O . PRO A 1 97 ? 0.482 -4.314 13.578 1.00 94.31 97 PRO A O 1
ATOM 736 N N . LEU A 1 98 ? 0.527 -5.795 11.888 1.00 95.75 98 LEU A N 1
ATOM 737 C CA . LEU A 1 98 ? 0.587 -4.856 10.778 1.00 95.75 98 LEU A CA 1
ATOM 738 C C . LEU A 1 98 ? -0.835 -4.408 10.456 1.00 95.75 98 LEU A C 1
ATOM 740 O O . LEU A 1 98 ? -1.666 -5.220 10.046 1.00 95.75 98 LEU A O 1
ATOM 744 N N . VAL A 1 99 ? -1.123 -3.123 10.649 1.00 95.62 99 VAL A N 1
ATOM 745 C CA . VAL A 1 99 ? -2.479 -2.594 10.490 1.00 95.62 99 VAL A CA 1
ATOM 746 C C . VAL A 1 99 ? -2.623 -1.881 9.151 1.00 95.62 99 VAL A C 1
ATOM 748 O O . VAL A 1 99 ? -1.949 -0.885 8.886 1.00 95.62 99 VAL A O 1
ATOM 751 N N . PHE A 1 100 ? -3.536 -2.368 8.315 1.00 94.31 100 PHE A N 1
ATOM 752 C CA . PHE A 1 100 ? -3.875 -1.776 7.023 1.00 94.31 100 PHE A CA 1
ATOM 753 C C . PHE A 1 100 ? -5.277 -1.171 7.068 1.00 94.31 100 PHE A C 1
ATOM 755 O O . PHE A 1 100 ? -6.224 -1.827 7.492 1.00 94.31 100 PHE A O 1
ATOM 762 N N . ILE A 1 101 ? -5.426 0.066 6.586 1.00 91.56 101 ILE A N 1
ATOM 763 C CA . ILE A 1 101 ? -6.734 0.699 6.369 1.00 91.56 101 ILE A CA 1
ATOM 764 C C . ILE A 1 101 ? -7.063 0.585 4.876 1.00 91.56 101 ILE A C 1
ATOM 766 O O . ILE A 1 101 ? -6.281 1.018 4.025 1.00 91.56 101 ILE A O 1
ATOM 770 N N . GLY A 1 102 ? -8.208 -0.014 4.555 1.00 89.25 102 GLY A N 1
ATOM 771 C CA . GLY A 1 102 ? -8.593 -0.362 3.188 1.00 89.25 102 GLY A CA 1
ATOM 772 C C . GLY A 1 102 ? -10.103 -0.354 2.965 1.00 89.25 102 GLY A C 1
ATOM 773 O O . GLY A 1 102 ? -10.856 0.273 3.710 1.00 89.25 102 GLY A O 1
ATOM 774 N N . ILE A 1 103 ? -10.544 -1.048 1.912 1.00 85.50 103 ILE A N 1
ATOM 775 C CA . ILE A 1 103 ? -11.960 -1.215 1.565 1.00 85.50 103 ILE A CA 1
ATOM 776 C C . ILE A 1 103 ? -12.313 -2.706 1.498 1.00 85.50 103 ILE A C 1
ATOM 778 O O . ILE A 1 103 ? -11.529 -3.511 0.995 1.00 85.50 103 ILE A O 1
ATOM 782 N N . ILE A 1 104 ? -13.501 -3.068 1.988 1.00 80.94 104 ILE A N 1
ATOM 783 C CA . ILE A 1 104 ? -14.011 -4.443 1.996 1.00 80.94 104 ILE A CA 1
ATOM 784 C C . ILE A 1 104 ? -13.960 -5.076 0.594 1.00 80.94 104 ILE A C 1
ATOM 786 O O . ILE A 1 104 ? -14.183 -4.416 -0.424 1.00 80.94 104 ILE A O 1
ATOM 790 N N . GLY A 1 105 ? -13.629 -6.366 0.527 1.00 76.81 105 GLY A N 1
ATOM 791 C CA . GLY A 1 105 ? -13.497 -7.086 -0.744 1.00 76.81 105 GLY A CA 1
ATOM 792 C C . GLY A 1 105 ? -12.289 -6.676 -1.602 1.00 76.81 105 GLY A C 1
ATOM 793 O O . GLY A 1 105 ? -12.155 -7.172 -2.720 1.00 76.81 105 GLY A O 1
ATOM 794 N N . ARG A 1 106 ? -11.391 -5.805 -1.115 1.00 82.50 106 ARG A N 1
ATOM 795 C CA . ARG A 1 106 ? -10.104 -5.494 -1.759 1.00 82.50 106 ARG A CA 1
ATOM 796 C C . ARG A 1 106 ? -8.958 -6.115 -0.944 1.00 82.50 106 ARG A C 1
ATOM 798 O O . ARG A 1 106 ? -8.455 -5.471 -0.031 1.00 82.50 106 ARG A O 1
ATOM 805 N N . PRO A 1 107 ? -8.520 -7.348 -1.268 1.00 79.62 107 PRO A N 1
ATOM 806 C CA . PRO A 1 107 ? -7.520 -8.092 -0.491 1.00 79.62 107 PRO A CA 1
ATOM 807 C C . PRO A 1 107 ? -6.079 -7.582 -0.664 1.00 79.62 107 PRO A C 1
ATOM 809 O O . PRO A 1 107 ? -5.148 -8.204 -0.165 1.00 79.62 107 PRO A O 1
ATOM 812 N N . ALA A 1 108 ? -5.874 -6.487 -1.400 1.00 88.38 108 ALA A N 1
ATOM 813 C CA . ALA A 1 108 ? -4.565 -5.881 -1.579 1.00 88.38 108 ALA A CA 1
ATOM 814 C C . ALA A 1 108 ? -4.664 -4.351 -1.589 1.00 88.38 108 ALA A C 1
ATOM 816 O O . ALA A 1 108 ? -5.645 -3.781 -2.081 1.00 88.38 108 ALA A O 1
ATOM 817 N N . THR A 1 109 ? -3.625 -3.686 -1.087 1.00 89.25 109 THR A N 1
ATOM 818 C CA . THR A 1 109 ? -3.519 -2.219 -1.035 1.00 89.25 109 THR A CA 1
ATOM 819 C C . THR A 1 109 ? -2.146 -1.743 -1.526 1.00 89.25 109 THR A C 1
ATOM 821 O O . THR A 1 109 ? -1.254 -2.543 -1.786 1.00 89.25 109 THR A O 1
ATOM 824 N N . ILE A 1 110 ? -1.980 -0.432 -1.707 1.00 89.31 110 ILE A N 1
ATOM 825 C CA . ILE A 1 110 ? -0.676 0.212 -1.984 1.00 89.31 110 ILE A CA 1
ATOM 826 C C . ILE A 1 110 ? -0.218 1.066 -0.794 1.00 89.31 110 ILE A C 1
ATOM 828 O O . ILE A 1 110 ? 0.836 1.694 -0.848 1.00 89.31 110 ILE A O 1
ATOM 832 N N . ALA A 1 111 ? -1.038 1.149 0.255 1.00 88.69 111 ALA A N 1
ATOM 833 C CA . ALA A 1 111 ? -0.698 1.878 1.460 1.00 88.69 111 ALA A CA 1
ATOM 834 C C . ALA A 1 111 ? 0.277 1.053 2.319 1.00 88.69 111 ALA A C 1
ATOM 836 O O . ALA A 1 111 ? 0.032 -0.144 2.494 1.00 88.69 111 ALA A O 1
ATOM 837 N N . PRO A 1 112 ? 1.339 1.669 2.871 1.00 91.50 112 PRO A N 1
ATOM 838 C CA . PRO A 1 112 ? 2.198 1.016 3.852 1.00 91.50 112 PRO A CA 1
ATOM 839 C C . PRO A 1 112 ? 1.414 0.533 5.084 1.00 91.50 112 PRO A C 1
ATOM 841 O O . PRO A 1 112 ? 0.381 1.130 5.414 1.00 91.50 112 PRO A O 1
ATOM 844 N N . PRO A 1 113 ? 1.908 -0.501 5.790 1.00 95.00 113 PRO A N 1
ATOM 845 C CA . PRO A 1 113 ? 1.351 -0.901 7.078 1.00 95.00 113 PRO A CA 1
ATOM 846 C C . PRO A 1 113 ? 1.478 0.233 8.104 1.00 95.00 113 PRO A C 1
ATOM 848 O O . PRO A 1 113 ? 2.290 1.148 7.952 1.00 95.00 113 PRO A O 1
ATOM 851 N N . LEU A 1 114 ? 0.700 0.158 9.179 1.00 94.19 114 LEU A N 1
ATOM 852 C CA . LEU A 1 114 ? 0.767 1.052 10.333 1.00 94.19 114 LEU A CA 1
ATOM 853 C C . LEU A 1 114 ? 0.932 0.240 11.623 1.00 94.19 114 LEU A C 1
ATOM 855 O O . LEU A 1 114 ? 0.415 -0.872 11.722 1.00 94.19 114 LEU A O 1
ATOM 859 N N . HIS A 1 115 ? 1.556 0.823 12.652 1.0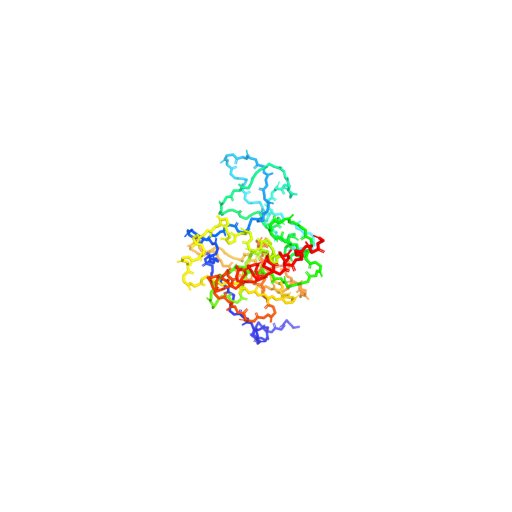0 94.88 115 HIS A N 1
ATOM 860 C CA . HIS A 1 115 ? 1.339 0.355 14.028 1.00 94.88 115 HIS A CA 1
ATOM 861 C C . HIS A 1 115 ? -0.129 0.582 14.421 1.00 94.88 115 HIS A C 1
ATOM 863 O O . HIS A 1 115 ? -0.727 1.591 14.030 1.00 94.88 115 HIS A O 1
ATOM 869 N N . THR A 1 116 ? -0.693 -0.270 15.279 1.00 94.94 116 THR A N 1
ATOM 870 C CA . THR A 1 116 ? -2.073 -0.139 15.793 1.00 94.94 116 THR A CA 1
ATOM 871 C C . THR A 1 116 ? -2.363 1.250 16.373 1.00 94.94 116 THR A C 1
ATOM 873 O O . THR A 1 116 ? -3.400 1.844 16.078 1.00 94.94 116 THR A O 1
ATOM 876 N N . ALA A 1 117 ? -1.429 1.818 17.144 1.00 91.31 117 ALA A N 1
ATOM 877 C CA . ALA A 1 117 ? -1.561 3.165 17.705 1.00 91.31 117 ALA A CA 1
ATOM 878 C C . ALA A 1 117 ? -1.626 4.254 16.615 1.00 91.31 117 ALA A C 1
ATOM 880 O O . ALA A 1 117 ? -2.484 5.136 16.671 1.00 91.31 117 ALA A O 1
ATOM 881 N N . CYS A 1 118 ? -0.779 4.160 15.586 1.00 89.50 118 CYS A N 1
ATOM 882 C CA . CYS A 1 118 ? -0.765 5.092 14.459 1.00 89.50 118 CYS A CA 1
ATOM 883 C C . CYS A 1 118 ? -2.029 4.982 13.594 1.00 89.50 118 CYS A C 1
ATOM 885 O O . CYS A 1 118 ? -2.571 6.002 13.171 1.00 89.50 118 CYS A O 1
ATOM 887 N N . ALA A 1 119 ? -2.542 3.769 13.375 1.00 91.88 119 ALA A N 1
ATOM 888 C CA . ALA A 1 119 ? -3.817 3.556 12.694 1.00 91.88 119 ALA A CA 1
ATOM 889 C C . ALA A 1 119 ? -4.993 4.167 13.479 1.00 91.88 119 ALA A C 1
ATOM 891 O O . ALA A 1 119 ? -5.826 4.858 12.893 1.00 91.88 119 ALA A O 1
ATOM 892 N N . ARG A 1 120 ? -5.024 4.013 14.813 1.00 91.44 120 ARG A N 1
ATOM 893 C CA . ARG A 1 120 ? -6.031 4.666 15.674 1.00 91.44 120 ARG A CA 1
ATOM 894 C C . ARG A 1 120 ? -5.932 6.191 15.607 1.00 91.44 120 ARG A C 1
ATOM 896 O O . ARG A 1 120 ? -6.958 6.856 15.481 1.00 91.44 120 ARG A O 1
ATOM 903 N N . ALA A 1 121 ? -4.719 6.745 15.641 1.00 85.44 121 ALA A N 1
ATOM 904 C CA . ALA A 1 121 ? -4.495 8.181 15.476 1.00 85.44 121 ALA A CA 1
ATOM 905 C C . ALA A 1 121 ? -4.994 8.684 14.108 1.00 85.44 121 ALA A C 1
ATOM 907 O O . ALA A 1 121 ? -5.710 9.683 14.050 1.00 85.44 121 ALA A O 1
ATOM 908 N N . ALA A 1 122 ? -4.710 7.957 13.022 1.00 85.06 122 ALA A N 1
ATOM 909 C CA . ALA A 1 122 ? -5.207 8.287 11.688 1.00 85.06 122 ALA A CA 1
ATOM 910 C C . ALA A 1 122 ? -6.747 8.277 11.615 1.00 85.06 122 ALA A C 1
ATOM 912 O O . ALA A 1 122 ? -7.330 9.225 11.093 1.00 85.06 122 ALA A O 1
ATOM 913 N N . VAL A 1 123 ? -7.420 7.270 12.187 1.00 86.56 123 VAL A N 1
ATOM 914 C CA . VAL A 1 123 ? -8.898 7.223 12.224 1.00 86.56 123 VAL A CA 1
ATOM 915 C C . VAL A 1 123 ? -9.485 8.407 13.004 1.00 86.56 123 VAL A C 1
ATOM 917 O O . VAL A 1 123 ? -10.453 9.010 12.543 1.00 86.56 123 VAL A O 1
ATOM 920 N N . ARG A 1 124 ? -8.873 8.801 14.130 1.00 85.12 124 ARG A N 1
ATOM 921 C CA . ARG A 1 124 ? -9.298 9.976 14.919 1.00 85.12 124 ARG A CA 1
ATOM 922 C C . ARG A 1 124 ? -9.130 11.300 14.165 1.00 85.12 124 ARG A C 1
ATOM 924 O O . ARG A 1 124 ? -9.998 12.160 14.256 1.00 85.12 124 ARG A O 1
ATOM 931 N N . VAL A 1 125 ? -8.032 11.464 13.422 1.00 78.56 125 VAL A N 1
ATOM 932 C CA . VAL A 1 125 ? -7.754 12.676 12.623 1.00 78.56 125 VAL A CA 1
ATOM 933 C C . VAL A 1 125 ? -8.644 12.757 11.374 1.00 78.56 125 VAL A C 1
ATOM 935 O O . VAL A 1 125 ? -8.979 13.853 10.927 1.00 78.56 125 VAL A O 1
ATOM 938 N N . PHE A 1 126 ? -9.074 11.616 10.829 1.00 81.62 126 PHE A N 1
ATOM 939 C CA . PHE A 1 126 ? -9.921 11.537 9.636 1.00 81.62 126 PHE A CA 1
ATOM 940 C C . PHE A 1 126 ? -11.293 10.906 9.941 1.00 81.62 126 PHE A C 1
ATOM 942 O O . PHE A 1 126 ? -11.606 9.843 9.399 1.00 81.62 126 PHE A O 1
ATOM 949 N N . PRO A 1 127 ? -12.172 11.566 10.726 1.00 80.12 127 PRO A N 1
ATOM 950 C CA . PRO A 1 127 ? -13.450 10.992 11.164 1.00 80.12 127 PRO A CA 1
ATOM 951 C C . PRO A 1 127 ? -14.392 10.625 10.007 1.00 80.12 127 PRO A C 1
ATOM 953 O O . PRO A 1 127 ? -15.251 9.764 10.172 1.00 80.12 127 PRO A O 1
ATOM 956 N N . ARG A 1 128 ? -14.198 11.193 8.805 1.00 83.75 128 ARG A N 1
ATOM 957 C CA . ARG A 1 128 ? -14.930 10.789 7.588 1.00 83.75 128 ARG A CA 1
ATOM 958 C C . ARG A 1 128 ? -14.760 9.302 7.250 1.00 83.75 128 ARG A C 1
ATOM 960 O O . ARG A 1 128 ? -15.660 8.746 6.634 1.00 83.75 128 ARG A O 1
ATOM 967 N N . LEU A 1 129 ? -13.674 8.649 7.684 1.00 77.69 129 LEU A N 1
ATOM 968 C CA . LEU A 1 129 ? -13.491 7.194 7.575 1.00 77.69 129 LEU A CA 1
ATOM 969 C C . LEU A 1 129 ? -14.612 6.400 8.253 1.00 77.69 129 LEU A C 1
ATOM 971 O O . LEU A 1 129 ? -15.019 5.367 7.733 1.00 77.69 129 LEU A O 1
ATOM 975 N N . LEU A 1 130 ? -15.130 6.890 9.383 1.00 85.56 130 LEU A N 1
ATOM 976 C CA . LEU A 1 130 ? -16.229 6.255 10.120 1.00 85.56 130 LEU A CA 1
ATOM 977 C C . LEU A 1 130 ? -17.550 6.314 9.333 1.00 85.56 130 LEU A C 1
ATOM 979 O O . LEU A 1 130 ? -18.443 5.509 9.569 1.00 85.56 130 LEU A O 1
ATOM 983 N N . SER A 1 131 ? -17.667 7.251 8.386 1.00 83.50 131 SER A N 1
ATOM 984 C CA . SER A 1 131 ? -18.828 7.427 7.506 1.00 83.50 131 SER A CA 1
ATOM 985 C C . SER A 1 131 ? -18.713 6.680 6.170 1.00 83.50 131 SER A C 1
ATOM 987 O O . SER A 1 131 ? -19.638 6.757 5.364 1.00 83.50 131 SER A O 1
ATOM 989 N N . VAL A 1 132 ? -17.598 5.992 5.895 1.00 85.25 132 VAL A N 1
ATOM 990 C CA . VAL A 1 132 ? -17.391 5.207 4.665 1.00 85.25 132 VAL A CA 1
ATOM 991 C C . VAL A 1 132 ? -17.847 3.761 4.930 1.00 85.25 132 VAL A C 1
ATOM 993 O O . VAL A 1 132 ? -17.124 3.028 5.603 1.00 85.25 132 VAL A O 1
ATOM 996 N N . PRO A 1 133 ? -19.013 3.301 4.419 1.00 81.25 133 PRO A N 1
ATOM 997 C CA . PRO A 1 133 ? -19.637 2.050 4.883 1.00 81.25 133 PRO A CA 1
ATOM 998 C C . PRO A 1 133 ? -18.824 0.785 4.593 1.00 81.25 133 PRO A C 1
ATOM 1000 O O . PRO A 1 133 ? -19.026 -0.253 5.214 1.00 81.25 133 PRO A O 1
ATOM 1003 N N . ASN A 1 134 ? -17.918 0.867 3.621 1.00 86.94 134 ASN A N 1
ATOM 1004 C CA . ASN A 1 134 ? -17.050 -0.215 3.186 1.00 86.94 134 ASN A CA 1
ATOM 1005 C C . ASN A 1 134 ? -15.593 -0.054 3.655 1.00 86.94 134 ASN A C 1
ATOM 1007 O O . ASN A 1 134 ? -14.753 -0.846 3.232 1.00 86.94 134 ASN A O 1
ATOM 1011 N N . ALA A 1 135 ? -15.273 0.932 4.500 1.00 88.31 135 ALA A N 1
ATOM 1012 C CA . ALA A 1 135 ? -13.932 1.094 5.054 1.00 88.31 135 ALA A CA 1
ATOM 1013 C C . ALA A 1 135 ? -13.655 0.040 6.137 1.00 88.31 135 ALA A C 1
ATOM 1015 O O . ALA A 1 135 ? -14.434 -0.136 7.078 1.00 88.31 135 ALA A O 1
ATOM 1016 N N . VAL A 1 136 ? -12.518 -0.646 6.015 1.00 93.31 136 VAL A N 1
ATOM 1017 C CA . VAL A 1 136 ? -12.105 -1.726 6.925 1.00 93.31 136 VAL A CA 1
ATOM 1018 C C . VAL A 1 136 ? -10.678 -1.538 7.431 1.00 93.31 136 VAL A C 1
ATOM 1020 O O . VAL A 1 136 ? -9.834 -0.949 6.752 1.00 93.31 136 VAL A O 1
ATOM 1023 N N . VAL A 1 137 ? -10.422 -2.077 8.619 1.00 94.50 137 VAL A N 1
ATOM 1024 C CA . VAL A 1 137 ? -9.095 -2.330 9.176 1.00 94.50 137 VAL A CA 1
ATOM 1025 C C . VAL A 1 137 ? -8.777 -3.815 9.035 1.00 94.50 137 VAL A C 1
ATOM 1027 O O . VAL A 1 137 ? -9.596 -4.660 9.390 1.00 94.50 137 VAL A O 1
ATOM 1030 N N . THR A 1 138 ? -7.585 -4.134 8.549 1.00 95.00 138 THR A N 1
ATOM 1031 C CA . THR A 1 138 ? -7.059 -5.501 8.465 1.00 95.00 138 THR A CA 1
ATOM 1032 C C . THR A 1 138 ? -5.801 -5.579 9.328 1.00 95.00 138 THR A C 1
ATOM 1034 O O . THR A 1 138 ? -4.863 -4.815 9.100 1.00 95.00 138 THR A O 1
ATOM 1037 N N . GLU A 1 139 ? -5.786 -6.473 10.319 1.00 95.06 139 GLU A N 1
ATOM 1038 C CA . GLU A 1 139 ? -4.641 -6.704 11.214 1.00 95.06 139 GLU A CA 1
ATOM 1039 C C . GLU A 1 139 ? -3.948 -8.021 10.846 1.00 95.06 139 GLU A C 1
ATOM 1041 O O . GLU A 1 139 ? -4.548 -9.088 10.960 1.00 95.06 139 GLU A O 1
ATOM 1046 N N . ALA A 1 140 ? -2.701 -7.941 10.386 1.00 95.06 140 ALA A N 1
ATOM 1047 C CA . ALA A 1 140 ? -1.941 -9.050 9.802 1.00 95.06 140 ALA A CA 1
ATOM 1048 C C . ALA A 1 140 ? -0.652 -9.342 10.585 1.00 95.06 140 ALA A C 1
ATOM 1050 O O . ALA A 1 140 ? -0.105 -8.434 11.215 1.00 95.06 140 ALA A O 1
ATOM 1051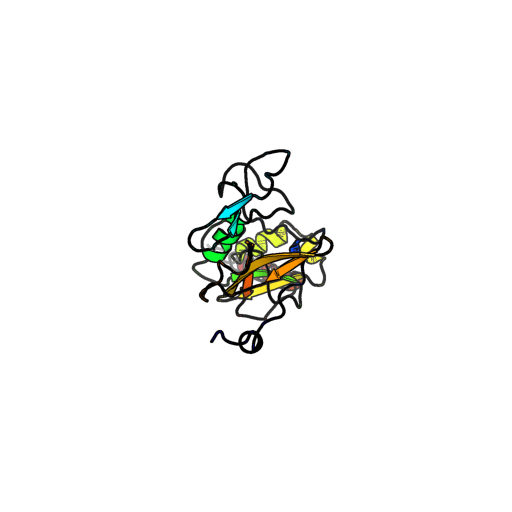 N N . ALA A 1 141 ? -0.134 -10.572 10.537 1.00 94.88 14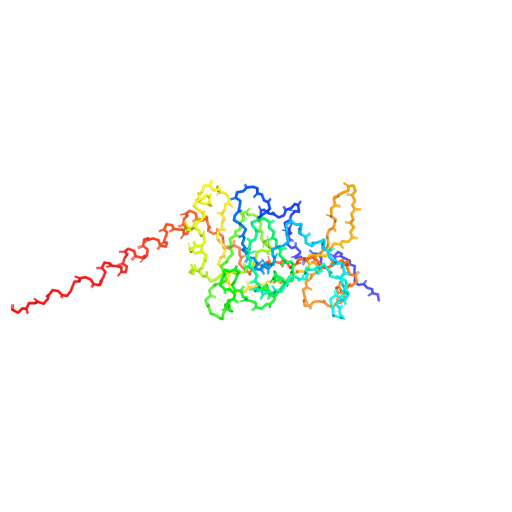1 ALA A N 1
ATOM 1052 C CA . ALA A 1 141 ? 1.173 -10.879 11.137 1.00 94.88 141 ALA A CA 1
ATOM 1053 C C . ALA A 1 141 ? 2.321 -10.583 10.153 1.00 94.88 141 ALA A C 1
ATOM 1055 O O . ALA A 1 141 ? 3.375 -10.060 10.545 1.00 94.88 141 ALA A O 1
ATOM 1056 N N . ASP A 1 142 ? 2.079 -10.858 8.872 1.00 94.69 142 ASP A N 1
ATOM 1057 C CA . ASP A 1 142 ? 2.982 -10.608 7.753 1.00 94.69 142 ASP A CA 1
ATOM 1058 C C . ASP A 1 142 ? 2.229 -10.256 6.450 1.00 94.69 142 ASP A C 1
ATOM 1060 O O . ASP A 1 142 ? 0.997 -10.130 6.421 1.00 94.69 142 ASP A O 1
ATOM 1064 N N . TYR A 1 143 ? 2.958 -10.055 5.349 1.00 94.19 143 TYR A N 1
ATOM 1065 C CA . TYR A 1 143 ? 2.364 -9.818 4.034 1.00 94.19 143 TYR A CA 1
ATOM 1066 C C . TYR A 1 143 ? 3.244 -10.243 2.854 1.00 94.19 143 TYR A C 1
ATOM 1068 O O . TYR A 1 143 ? 4.470 -10.218 2.909 1.00 94.19 143 TYR A O 1
ATOM 1076 N N . ALA A 1 144 ? 2.607 -10.530 1.716 1.00 92.69 144 ALA A N 1
ATOM 1077 C CA . ALA A 1 144 ? 3.294 -10.691 0.438 1.00 92.69 144 ALA A CA 1
ATOM 1078 C C . ALA A 1 144 ? 3.382 -9.353 -0.320 1.00 92.69 144 ALA A C 1
ATOM 1080 O O . ALA A 1 144 ? 2.405 -8.598 -0.388 1.00 92.69 144 ALA A O 1
ATOM 1081 N N . LEU A 1 145 ? 4.539 -9.080 -0.934 1.00 93.19 145 LEU A N 1
ATOM 1082 C CA . LEU A 1 145 ? 4.765 -7.904 -1.778 1.00 93.19 145 LEU A CA 1
ATOM 1083 C C . LEU A 1 145 ? 4.807 -8.249 -3.268 1.00 93.19 145 LEU A C 1
ATOM 1085 O O . LEU A 1 145 ? 5.470 -9.195 -3.700 1.00 93.19 145 LEU A O 1
ATOM 1089 N N . TYR A 1 146 ? 4.164 -7.391 -4.053 1.00 92.31 146 TYR A N 1
ATOM 1090 C CA . TYR A 1 146 ? 4.118 -7.441 -5.507 1.00 92.31 146 TYR A CA 1
ATOM 1091 C C . TYR A 1 146 ? 4.527 -6.088 -6.096 1.00 92.31 146 TYR A C 1
ATOM 1093 O O . TYR A 1 146 ? 4.283 -5.036 -5.508 1.00 92.31 146 TYR A O 1
ATOM 1101 N N . GLU A 1 147 ? 5.122 -6.094 -7.279 1.00 91.06 147 GLU A N 1
ATOM 1102 C CA . GLU A 1 147 ? 5.534 -4.892 -8.002 1.00 91.06 147 GLU A CA 1
ATOM 1103 C C . GLU A 1 147 ? 4.443 -4.448 -8.977 1.00 91.06 147 GLU A C 1
ATOM 1105 O O . GLU A 1 147 ? 4.199 -5.132 -9.963 1.00 91.06 147 GLU A O 1
ATOM 1110 N N . ARG A 1 148 ? 3.805 -3.288 -8.782 1.00 91.31 148 ARG A N 1
ATOM 1111 C CA . ARG A 1 148 ? 2.937 -2.714 -9.823 1.00 91.31 148 ARG A CA 1
ATOM 1112 C C . ARG A 1 148 ? 3.818 -2.182 -10.951 1.00 91.31 148 ARG A C 1
ATOM 1114 O O . ARG A 1 148 ? 4.360 -1.083 -10.834 1.00 91.31 148 ARG A O 1
ATOM 1121 N N . ARG A 1 149 ? 3.938 -2.935 -12.045 1.00 86.38 149 ARG A N 1
ATOM 1122 C CA . ARG A 1 149 ? 4.704 -2.536 -13.234 1.00 86.38 149 ARG A CA 1
ATOM 1123 C C . ARG A 1 149 ? 3.791 -2.074 -14.356 1.00 86.38 149 ARG A C 1
ATOM 1125 O O . ARG A 1 149 ? 2.942 -2.835 -14.810 1.00 86.38 149 ARG A O 1
ATOM 1132 N N . LEU A 1 150 ? 3.964 -0.831 -14.793 1.00 85.19 150 LEU A N 1
ATOM 1133 C CA . LEU A 1 150 ? 3.296 -0.259 -15.958 1.00 85.19 150 LEU A CA 1
ATOM 1134 C C . LEU A 1 150 ? 3.869 -0.903 -17.227 1.00 85.19 150 LEU A C 1
ATOM 1136 O O . LEU A 1 150 ? 5.061 -0.767 -17.502 1.00 85.19 150 LEU A O 1
ATOM 1140 N N . THR A 1 151 ? 3.027 -1.595 -17.993 1.00 84.12 151 THR A N 1
ATOM 1141 C CA . THR A 1 151 ? 3.437 -2.301 -19.220 1.00 84.12 151 THR A CA 1
ATOM 1142 C C . THR A 1 151 ? 2.979 -1.619 -20.500 1.00 84.12 151 THR A C 1
ATOM 1144 O O . THR A 1 151 ? 3.648 -1.750 -21.519 1.00 84.12 151 THR A O 1
ATOM 1147 N N . ALA A 1 152 ? 1.863 -0.889 -20.465 1.00 77.94 152 ALA A N 1
ATOM 1148 C CA . ALA A 1 152 ? 1.375 -0.118 -21.604 1.00 77.94 152 ALA A CA 1
ATOM 1149 C C . ALA A 1 152 ? 0.461 1.034 -21.164 1.00 77.94 152 ALA A C 1
ATOM 1151 O O . ALA A 1 152 ? -0.141 0.999 -20.086 1.00 77.94 152 ALA A O 1
ATOM 1152 N N . LEU A 1 153 ? 0.320 2.020 -22.047 1.00 79.06 153 LEU A N 1
ATOM 1153 C CA . LEU A 1 153 ? -0.769 2.992 -22.045 1.00 79.06 153 LEU A CA 1
ATOM 1154 C C . LEU A 1 153 ? -1.645 2.687 -23.263 1.00 79.06 153 LEU A C 1
ATOM 1156 O O . LEU A 1 153 ? -1.140 2.636 -24.380 1.00 79.06 153 LEU A O 1
ATOM 1160 N N . ASP A 1 154 ? -2.930 2.455 -23.033 1.00 75.25 154 ASP A N 1
ATOM 1161 C CA . ASP A 1 154 ? -3.891 1.956 -24.019 1.00 75.25 154 ASP A CA 1
ATOM 1162 C C . ASP A 1 154 ? -5.172 2.788 -23.893 1.00 75.25 154 ASP A C 1
ATOM 1164 O O . ASP A 1 154 ? -5.780 2.810 -22.823 1.00 75.25 154 ASP A O 1
ATOM 1168 N N . ASP A 1 155 ? -5.506 3.582 -24.912 1.00 81.12 155 ASP A N 1
ATOM 1169 C CA . ASP A 1 155 ? -6.562 4.612 -24.866 1.00 81.12 155 ASP A CA 1
ATOM 1170 C C . ASP A 1 155 ? -6.499 5.517 -23.614 1.00 81.12 155 ASP A C 1
ATOM 1172 O O . ASP A 1 155 ? -7.496 5.817 -22.953 1.00 81.12 155 ASP A O 1
ATOM 1176 N N . GLY A 1 156 ? -5.279 5.915 -23.230 1.00 71.00 156 GLY A N 1
ATOM 1177 C CA . GLY A 1 156 ? -5.014 6.712 -22.025 1.00 71.00 156 GLY A CA 1
ATOM 1178 C C . GLY A 1 156 ? -5.162 5.950 -20.699 1.00 71.00 156 GLY A C 1
ATOM 1179 O O . GLY A 1 156 ? -4.951 6.530 -19.632 1.00 71.00 156 GLY A O 1
ATOM 1180 N N . ARG A 1 157 ? -5.488 4.653 -20.730 1.00 72.81 157 ARG A N 1
ATOM 1181 C CA . ARG A 1 157 ? -5.581 3.779 -19.555 1.00 72.81 157 ARG A CA 1
ATOM 1182 C C . ARG A 1 157 ? -4.268 3.035 -19.341 1.00 72.81 157 ARG A C 1
ATOM 1184 O O . ARG A 1 157 ? -3.719 2.416 -20.247 1.00 72.81 157 ARG A O 1
ATOM 1191 N N . ALA A 1 158 ? -3.772 3.069 -18.111 1.00 76.12 158 ALA A N 1
ATOM 1192 C CA . ALA A 1 158 ? -2.579 2.332 -17.721 1.00 76.12 158 ALA A CA 1
ATOM 1193 C C . ALA A 1 158 ? -2.875 0.834 -17.550 1.00 76.12 158 ALA A C 1
ATOM 1195 O O . ALA A 1 158 ? -3.732 0.453 -16.747 1.00 76.12 158 ALA A O 1
ATOM 1196 N N . ARG A 1 159 ? -2.133 -0.012 -18.273 1.00 79.06 159 ARG A N 1
ATOM 1197 C CA . ARG A 1 159 ? -2.117 -1.471 -18.094 1.00 79.06 159 ARG A CA 1
ATOM 1198 C C . ARG A 1 159 ? -0.951 -1.857 -17.182 1.00 79.06 159 ARG A C 1
ATOM 1200 O O . ARG A 1 159 ? 0.171 -1.390 -17.377 1.00 79.06 159 ARG A O 1
ATOM 1207 N N . TYR A 1 160 ? -1.217 -2.716 -16.200 1.00 84.75 160 TYR A N 1
ATOM 1208 C CA . TYR A 1 160 ? -0.242 -3.118 -15.186 1.00 84.75 160 TYR A CA 1
ATOM 1209 C C . TYR A 1 160 ? -0.054 -4.635 -15.130 1.00 84.75 160 TYR A C 1
ATOM 1211 O O . TYR A 1 160 ? -1.011 -5.390 -15.304 1.00 84.75 160 TYR A O 1
ATOM 1219 N N . THR A 1 161 ? 1.162 -5.071 -14.806 1.00 84.25 161 THR A N 1
ATOM 1220 C CA . THR A 1 161 ? 1.432 -6.414 -14.274 1.00 84.25 161 THR A CA 1
ATOM 1221 C C . THR A 1 161 ? 1.865 -6.327 -12.813 1.00 84.25 161 THR A C 1
ATOM 1223 O O . THR A 1 161 ? 2.186 -5.247 -12.314 1.00 84.25 161 THR A O 1
ATOM 1226 N N . TYR A 1 162 ? 1.814 -7.467 -12.123 1.00 88.00 162 TYR A N 1
ATOM 1227 C CA . TYR A 1 162 ? 2.037 -7.559 -10.683 1.00 88.00 162 TYR A CA 1
ATOM 1228 C C . TYR A 1 162 ? 2.842 -8.814 -10.304 1.00 88.00 162 TYR A C 1
ATOM 1230 O O . TYR A 1 162 ? 2.296 -9.720 -9.671 1.00 88.00 162 TYR A O 1
ATOM 1238 N N . PRO A 1 163 ? 4.110 -8.945 -10.733 1.00 85.00 163 PRO A N 1
ATOM 1239 C CA . PRO A 1 163 ? 4.965 -10.023 -10.249 1.00 85.00 163 PRO A CA 1
ATOM 1240 C C . PRO A 1 163 ? 5.274 -9.869 -8.749 1.00 85.00 163 PRO A C 1
ATOM 1242 O O . PRO A 1 163 ? 5.233 -8.767 -8.204 1.00 85.00 163 PRO A O 1
ATOM 1245 N N . ARG A 1 164 ? 5.581 -10.984 -8.081 1.00 86.56 164 ARG A N 1
ATOM 1246 C CA . ARG A 1 164 ? 5.951 -11.039 -6.657 1.00 86.56 164 ARG A CA 1
ATOM 1247 C C . ARG A 1 164 ? 7.445 -10.719 -6.490 1.00 86.56 164 ARG A C 1
ATOM 1249 O O . ARG A 1 164 ? 8.236 -11.097 -7.351 1.00 86.56 164 ARG A O 1
ATOM 1256 N N . ILE A 1 165 ? 7.826 -10.003 -5.427 1.00 78.25 165 ILE A N 1
ATOM 1257 C CA . ILE A 1 165 ? 9.189 -9.438 -5.262 1.00 78.25 165 ILE A CA 1
ATOM 1258 C C . ILE A 1 165 ? 10.291 -10.496 -5.064 1.00 78.25 165 ILE A C 1
ATOM 1260 O O . ILE A 1 165 ? 11.457 -10.214 -5.314 1.00 78.25 165 ILE A O 1
ATOM 1264 N N . ASP A 1 166 ? 9.928 -11.710 -4.665 1.00 74.81 166 ASP A N 1
ATOM 1265 C CA . ASP A 1 166 ? 10.820 -12.851 -4.426 1.00 74.81 166 ASP A CA 1
ATOM 1266 C C . ASP A 1 166 ? 10.951 -13.805 -5.633 1.00 74.81 166 ASP A C 1
ATOM 1268 O O . ASP A 1 166 ? 11.434 -14.926 -5.487 1.00 74.81 166 ASP A O 1
ATOM 1272 N N . LEU A 1 167 ? 10.522 -13.372 -6.824 1.00 61.38 167 LEU A N 1
ATOM 1273 C CA . LEU A 1 167 ? 10.651 -14.122 -8.075 1.00 61.38 167 LEU A CA 1
ATOM 1274 C C . LEU A 1 167 ? 11.585 -13.405 -9.058 1.00 61.38 167 LEU A C 1
ATOM 1276 O O . LEU A 1 167 ? 11.464 -12.200 -9.282 1.00 61.38 167 LEU A O 1
ATOM 1280 N N . ASP A 1 168 ? 12.475 -14.170 -9.691 1.00 69.69 168 ASP A N 1
ATOM 1281 C CA . ASP A 1 168 ? 13.440 -13.655 -10.664 1.00 69.69 168 ASP A CA 1
ATOM 1282 C C . ASP A 1 168 ? 12.790 -13.093 -11.943 1.00 69.69 168 ASP A C 1
ATOM 1284 O O . ASP A 1 168 ? 11.698 -13.483 -12.377 1.00 69.69 168 ASP A O 1
ATOM 1288 N N . GLY A 1 169 ? 13.521 -12.195 -12.612 1.00 72.19 169 GLY A N 1
ATOM 1289 C CA . GLY A 1 169 ? 13.151 -11.693 -13.939 1.00 72.19 169 GLY A CA 1
ATOM 1290 C C . GLY A 1 169 ? 11.981 -10.705 -13.932 1.00 72.19 169 GLY A C 1
ATOM 1291 O O . GLY A 1 169 ? 11.176 -10.684 -14.866 1.00 72.19 169 GLY A O 1
ATOM 1292 N N . ASN A 1 170 ? 11.846 -9.891 -12.883 1.00 82.56 170 ASN A N 1
ATOM 1293 C CA . ASN A 1 170 ? 10.809 -8.858 -12.829 1.00 82.56 170 ASN A CA 1
ATOM 1294 C C . ASN A 1 170 ? 11.197 -7.563 -13.551 1.00 82.56 170 ASN A C 1
ATOM 1296 O O . ASN A 1 170 ? 10.321 -6.895 -14.095 1.00 82.56 170 ASN A O 1
ATOM 1300 N N . ALA A 1 171 ? 12.493 -7.235 -13.603 1.00 81.69 171 ALA A N 1
ATOM 1301 C CA . ALA A 1 171 ? 13.024 -6.000 -14.187 1.00 81.69 171 ALA A CA 1
ATOM 1302 C C . ALA A 1 171 ? 12.566 -5.733 -15.635 1.00 81.69 171 ALA A C 1
ATOM 1304 O O . ALA A 1 171 ? 12.386 -4.582 -16.025 1.00 81.69 171 ALA A O 1
ATOM 1305 N N . GLU A 1 172 ? 12.330 -6.792 -16.412 1.00 83.62 172 GLU A N 1
ATOM 1306 C CA . GLU A 1 172 ? 11.903 -6.738 -17.817 1.00 83.62 172 GLU A CA 1
ATOM 1307 C C . GLU A 1 172 ? 10.379 -6.580 -17.992 1.00 83.62 172 GLU A C 1
ATOM 1309 O O . GLU A 1 172 ? 9.889 -6.371 -19.100 1.00 83.62 172 GLU A O 1
ATOM 1314 N N . ARG A 1 173 ? 9.593 -6.659 -16.908 1.00 81.00 173 ARG A N 1
ATOM 1315 C CA . ARG A 1 173 ? 8.116 -6.716 -16.949 1.00 81.00 173 ARG A CA 1
ATOM 1316 C C . ARG A 1 173 ? 7.441 -5.337 -16.930 1.00 81.00 173 ARG A C 1
ATOM 1318 O O . ARG A 1 173 ? 6.305 -5.215 -16.475 1.00 81.00 173 ARG A O 1
ATOM 1325 N N . GLY A 1 174 ? 8.130 -4.306 -17.417 1.00 87.81 174 GLY A N 1
ATOM 1326 C CA . GLY A 1 174 ? 7.657 -2.919 -17.468 1.00 87.81 174 GLY A CA 1
ATOM 1327 C C . GLY A 1 174 ? 8.118 -2.048 -16.295 1.00 87.81 174 GLY A C 1
ATOM 1328 O O . GLY A 1 174 ? 8.832 -2.500 -15.397 1.00 87.81 174 GLY A O 1
ATOM 1329 N N . VAL A 1 175 ? 7.698 -0.781 -16.305 1.00 86.38 175 VAL A N 1
ATOM 1330 C CA . VAL A 1 175 ? 8.209 0.260 -15.400 1.00 86.38 175 VAL A CA 1
ATOM 1331 C C . VAL A 1 175 ? 7.608 0.114 -14.001 1.00 86.38 175 VAL A C 1
ATOM 1333 O O . VAL A 1 175 ? 6.394 0.245 -13.834 1.00 86.38 175 VAL A O 1
ATOM 1336 N N . LEU A 1 176 ? 8.438 -0.107 -12.980 1.00 88.88 176 LEU A N 1
ATOM 1337 C CA . LEU A 1 176 ? 7.999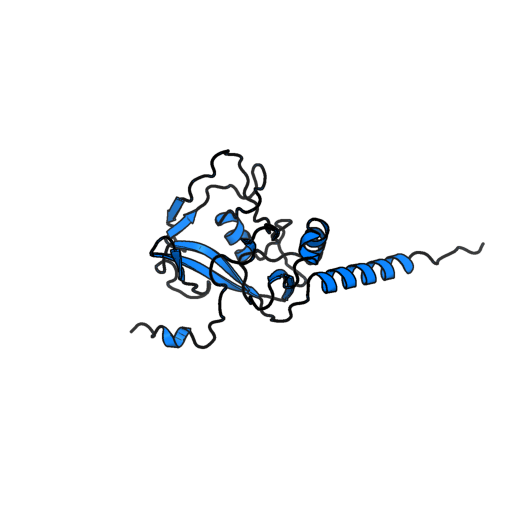 -0.212 -11.585 1.00 88.88 176 LEU A CA 1
ATOM 1338 C C . LEU A 1 176 ? 7.459 1.124 -11.061 1.00 88.88 176 LEU A C 1
ATOM 1340 O O . LEU A 1 176 ? 8.202 2.082 -10.847 1.00 88.88 176 LEU A O 1
ATOM 1344 N N . ASP A 1 177 ? 6.165 1.154 -10.780 1.00 85.81 177 ASP A N 1
ATOM 1345 C CA . ASP A 1 177 ? 5.453 2.300 -10.230 1.00 85.81 177 ASP A CA 1
ATOM 1346 C C . ASP A 1 177 ? 5.439 2.238 -8.692 1.00 85.81 177 ASP A C 1
ATOM 1348 O O . ASP A 1 177 ? 6.235 2.912 -8.037 1.00 85.81 177 ASP A O 1
ATOM 1352 N N . LEU A 1 178 ? 4.630 1.350 -8.107 1.00 89.94 178 LEU A N 1
ATOM 1353 C CA . LEU A 1 178 ? 4.485 1.169 -6.654 1.00 89.94 178 LEU A CA 1
ATOM 1354 C C . LEU A 1 178 ? 4.653 -0.297 -6.254 1.00 89.94 178 LEU A C 1
ATOM 1356 O O . LEU A 1 178 ? 4.566 -1.185 -7.100 1.00 89.94 178 LEU A O 1
ATOM 1360 N N . LEU A 1 179 ? 4.790 -0.568 -4.955 1.00 91.81 179 LEU A N 1
ATOM 1361 C CA . LEU A 1 179 ? 4.503 -1.907 -4.431 1.00 91.81 179 LEU A CA 1
ATOM 1362 C C . LEU A 1 179 ? 3.005 -2.070 -4.146 1.00 91.81 179 LEU A C 1
ATOM 1364 O O . LEU A 1 179 ? 2.314 -1.111 -3.795 1.00 91.81 179 LEU A O 1
ATOM 1368 N N . VAL A 1 180 ? 2.516 -3.298 -4.255 1.00 91.44 180 VAL A N 1
ATOM 1369 C CA . VAL A 1 180 ? 1.201 -3.736 -3.785 1.00 91.44 180 VAL A CA 1
ATOM 1370 C C . VAL A 1 180 ? 1.431 -4.754 -2.679 1.00 91.44 180 VAL A C 1
ATOM 1372 O O . VAL A 1 180 ? 2.243 -5.664 -2.836 1.00 91.44 180 VAL A O 1
ATOM 1375 N N . VAL A 1 181 ? 0.723 -4.596 -1.568 1.00 92.62 181 VAL A N 1
ATOM 1376 C CA . VAL A 1 181 ? 0.773 -5.509 -0.427 1.00 92.62 181 VAL A CA 1
ATOM 1377 C C . VAL A 1 181 ? -0.504 -6.331 -0.365 1.00 92.62 181 VAL A C 1
ATOM 1379 O O . VAL A 1 181 ? -1.602 -5.787 -0.505 1.00 92.62 181 VAL A O 1
ATOM 1382 N N . VAL A 1 182 ? -0.342 -7.633 -0.149 1.00 92.69 182 VAL A N 1
ATOM 1383 C CA . VAL A 1 182 ? -1.410 -8.575 0.193 1.00 92.69 182 VAL A CA 1
ATOM 1384 C C . VAL A 1 182 ? -1.154 -9.038 1.630 1.00 92.69 182 VAL A C 1
ATOM 1386 O O . VAL A 1 182 ? -0.194 -9.783 1.842 1.00 92.69 182 VAL A O 1
ATOM 1389 N N . PRO A 1 183 ? -1.958 -8.600 2.615 1.00 93.06 183 PRO A N 1
ATOM 1390 C CA . PRO A 1 183 ? -1.870 -9.096 3.986 1.00 93.06 183 PRO A CA 1
ATOM 1391 C C . PRO A 1 183 ? -2.074 -10.617 4.058 1.00 93.06 183 PRO A C 1
ATOM 1393 O O . PRO A 1 183 ? -2.834 -11.178 3.266 1.00 93.06 183 PRO A O 1
ATOM 1396 N N . ASP A 1 184 ? -1.412 -11.285 5.005 1.00 91.50 184 ASP A N 1
ATOM 1397 C CA . ASP A 1 184 ? -1.532 -12.740 5.205 1.00 91.50 184 ASP A CA 1
ATOM 1398 C C . ASP A 1 184 ? -2.934 -13.195 5.661 1.00 91.50 184 ASP A C 1
ATOM 1400 O O . ASP A 1 184 ? -3.350 -14.328 5.407 1.00 91.50 184 ASP A O 1
ATOM 1404 N N . THR A 1 185 ? -3.691 -12.292 6.282 1.00 87.56 185 THR A N 1
ATOM 1405 C CA . THR A 1 185 ? -5.062 -12.513 6.735 1.00 87.56 185 THR A CA 1
ATOM 1406 C C . THR A 1 185 ? -6.110 -11.989 5.751 1.00 87.56 185 THR A C 1
ATOM 1408 O O . THR A 1 185 ? -5.881 -11.088 4.943 1.00 87.56 185 THR A O 1
ATOM 1411 N N . ARG A 1 186 ? -7.335 -12.505 5.889 1.00 77.12 186 ARG A N 1
ATOM 1412 C CA . ARG A 1 186 ? -8.549 -11.918 5.292 1.00 77.12 186 ARG A CA 1
ATOM 1413 C C . ARG A 1 186 ? -9.498 -11.327 6.334 1.00 77.12 186 ARG A C 1
ATOM 1415 O O . ARG A 1 186 ? -10.534 -10.780 5.955 1.00 77.12 186 ARG A O 1
ATOM 1422 N N . ASN A 1 187 ? -9.164 -11.415 7.624 1.00 86.25 187 ASN A N 1
ATOM 1423 C CA . ASN A 1 187 ? -10.000 -10.866 8.686 1.00 86.25 187 ASN A CA 1
ATOM 1424 C C . ASN A 1 187 ? -9.955 -9.333 8.643 1.00 86.25 187 ASN A C 1
ATOM 1426 O O . ASN A 1 187 ? -8.934 -8.718 8.947 1.00 86.25 187 ASN A O 1
ATOM 1430 N N . SER A 1 188 ? -11.061 -8.730 8.213 1.00 91.19 188 SER A N 1
ATOM 1431 C CA . SER A 1 188 ? -11.191 -7.288 8.018 1.00 91.19 188 SER A CA 1
ATOM 1432 C C . SER A 1 188 ? -12.359 -6.778 8.852 1.00 91.19 188 SER A C 1
ATOM 1434 O O . SER A 1 188 ? -13.503 -7.173 8.633 1.00 91.19 188 SER A O 1
ATOM 1436 N N . ILE A 1 189 ? -12.066 -5.901 9.805 1.00 93.44 189 ILE A N 1
ATOM 1437 C CA . ILE A 1 189 ? -13.019 -5.344 10.766 1.00 93.44 189 ILE A CA 1
ATOM 1438 C C . ILE A 1 189 ? -13.512 -3.993 10.221 1.00 93.44 189 ILE A C 1
ATOM 1440 O O . ILE A 1 189 ? -12.679 -3.172 9.832 1.00 93.44 189 ILE A O 1
ATOM 1444 N N . PRO A 1 190 ? -14.825 -3.698 10.180 1.00 94.50 190 PRO A N 1
ATOM 1445 C CA . PRO A 1 190 ? -15.315 -2.367 9.815 1.00 94.50 190 PRO A CA 1
ATOM 1446 C C . PRO A 1 190 ? -14.679 -1.275 10.688 1.00 94.50 190 PRO A C 1
ATOM 1448 O O . PRO A 1 190 ? -14.651 -1.411 11.914 1.00 94.50 190 PRO A O 1
ATOM 1451 N N . VAL A 1 191 ? -14.196 -0.177 10.085 1.00 91.50 191 VAL A N 1
ATOM 1452 C CA . VAL A 1 191 ? -13.451 0.880 10.817 1.00 91.50 191 VAL A CA 1
ATOM 1453 C C . VAL A 1 191 ? -14.254 1.429 12.006 1.00 91.50 191 VAL A C 1
ATOM 1455 O O . VAL A 1 191 ? -13.684 1.686 13.064 1.00 91.50 191 VAL A O 1
ATOM 1458 N N . ALA A 1 192 ? -15.577 1.556 11.865 1.00 89.56 192 ALA A N 1
ATOM 1459 C CA . ALA A 1 192 ? -16.470 2.018 12.929 1.00 89.56 192 ALA A CA 1
ATOM 1460 C C . ALA A 1 192 ? -16.525 1.075 14.151 1.00 89.56 192 ALA A C 1
ATOM 1462 O O . ALA A 1 192 ? -16.570 1.548 15.289 1.00 89.56 192 ALA A O 1
ATOM 1463 N N . HIS A 1 193 ? -16.476 -0.245 13.934 1.00 92.06 193 HIS A N 1
ATOM 1464 C CA . HIS A 1 193 ? -16.458 -1.232 15.021 1.00 92.06 193 HIS A CA 1
ATOM 1465 C C . HIS A 1 193 ? -15.091 -1.220 15.713 1.00 92.06 193 HIS A C 1
ATOM 1467 O O . HIS A 1 193 ? -15.009 -0.981 16.915 1.00 92.06 193 HIS A O 1
ATOM 1473 N N . TRP A 1 194 ? -14.012 -1.315 14.927 1.00 92.31 194 TRP A N 1
ATOM 1474 C CA . TRP A 1 194 ? -12.633 -1.291 15.428 1.00 92.31 194 TRP A CA 1
ATOM 1475 C C . TRP A 1 194 ? -12.298 -0.019 16.230 1.00 92.31 194 TRP A C 1
ATOM 1477 O O . TRP A 1 194 ? -11.555 -0.063 17.212 1.00 92.31 194 TRP A O 1
ATOM 1487 N N . HIS A 1 195 ? -12.869 1.128 15.843 1.00 88.44 195 HIS A N 1
ATOM 1488 C CA . HIS A 1 195 ? -12.745 2.371 16.604 1.00 88.44 195 HIS A CA 1
ATOM 1489 C C . HIS A 1 195 ? -13.506 2.326 17.940 1.00 88.44 195 HIS A C 1
ATOM 1491 O O . HIS A 1 195 ? -12.984 2.797 18.948 1.00 88.44 195 HIS A O 1
ATOM 1497 N N . SER A 1 196 ? -14.717 1.760 17.965 1.00 85.62 196 SER A N 1
ATOM 1498 C CA . SER A 1 196 ? -15.539 1.659 19.182 1.00 85.62 196 SER A CA 1
ATOM 1499 C C . SER A 1 196 ? -14.902 0.747 20.235 1.00 85.62 196 SER A C 1
ATOM 1501 O O . SER A 1 196 ? -14.777 1.145 21.394 1.00 85.62 196 SER A O 1
ATOM 1503 N N . ASP A 1 197 ? -14.401 -0.423 19.830 1.00 78.38 197 ASP A N 1
ATOM 1504 C CA . ASP A 1 197 ? -13.726 -1.373 20.730 1.00 78.38 197 ASP A CA 1
ATOM 1505 C C . ASP A 1 197 ? -12.496 -0.741 21.407 1.00 78.38 197 ASP A C 1
ATOM 1507 O O . ASP A 1 197 ? -12.233 -0.943 22.596 1.00 78.38 197 ASP A O 1
ATOM 1511 N N . ALA A 1 198 ? -11.767 0.098 20.663 1.00 71.62 198 ALA A N 1
ATOM 1512 C CA . ALA A 1 198 ? -10.614 0.839 21.163 1.00 71.62 198 ALA A CA 1
ATOM 1513 C C . ALA A 1 198 ? -10.966 1.894 22.229 1.00 71.62 198 ALA A C 1
ATOM 1515 O O . ALA A 1 198 ? -10.122 2.180 23.081 1.00 71.62 198 ALA A O 1
ATOM 1516 N N . VAL A 1 199 ? -12.171 2.476 22.183 1.00 70.00 199 VAL A N 1
ATOM 1517 C CA . VAL A 1 199 ? -12.665 3.419 23.203 1.00 70.00 199 VAL A CA 1
ATOM 1518 C C . VAL A 1 199 ? -13.059 2.655 24.466 1.00 70.00 199 VAL A C 1
ATOM 1520 O O . VAL A 1 199 ? -12.535 2.948 25.538 1.00 70.00 199 VAL A O 1
ATOM 1523 N N . THR A 1 200 ? -13.867 1.599 24.332 1.00 71.25 200 THR A N 1
ATOM 1524 C CA . THR A 1 200 ? -14.306 0.762 25.463 1.00 71.25 200 THR A CA 1
ATOM 1525 C C . THR A 1 200 ? -13.124 0.184 26.250 1.00 71.25 200 THR A C 1
ATOM 1527 O O . THR A 1 200 ? -13.123 0.209 27.483 1.00 71.25 200 THR A O 1
ATOM 1530 N N . ALA A 1 201 ? -12.078 -0.281 25.557 1.00 65.94 201 ALA A N 1
ATOM 1531 C CA . ALA A 1 201 ? -10.867 -0.788 26.201 1.00 65.94 201 ALA A CA 1
ATOM 1532 C C . ALA A 1 201 ? -10.099 0.296 26.985 1.00 65.94 201 ALA A C 1
ATOM 1534 O O . ALA A 1 201 ? -9.562 0.007 28.056 1.00 65.94 201 ALA A O 1
ATOM 1535 N N . ALA A 1 202 ? -10.054 1.537 26.486 1.00 66.44 202 ALA A N 1
ATOM 1536 C CA . ALA A 1 202 ? -9.398 2.651 27.173 1.00 66.44 202 ALA A CA 1
ATOM 1537 C C . ALA A 1 202 ? -10.178 3.083 28.428 1.00 66.44 202 ALA A C 1
ATOM 1539 O O . ALA A 1 202 ? -9.589 3.236 29.500 1.00 66.44 202 ALA A O 1
ATOM 1540 N N . ASP A 1 203 ? -11.505 3.187 28.322 1.00 66.25 203 ASP A N 1
ATOM 1541 C CA . ASP A 1 203 ? -12.383 3.578 29.431 1.00 66.25 203 ASP A CA 1
ATOM 1542 C C . ASP A 1 203 ? -12.430 2.536 30.563 1.00 66.25 203 ASP A C 1
ATOM 1544 O O . ASP A 1 203 ? -12.776 2.869 31.701 1.00 66.25 203 ASP A O 1
ATOM 1548 N N . ALA A 1 204 ? -12.113 1.271 30.270 1.00 61.34 204 ALA A N 1
ATOM 1549 C CA . ALA A 1 204 ? -11.948 0.228 31.279 1.00 61.34 204 ALA A CA 1
ATOM 1550 C C . ALA A 1 204 ? -10.649 0.426 32.085 1.00 61.34 204 ALA A C 1
ATOM 1552 O O . ALA A 1 204 ? -10.691 0.468 33.315 1.00 61.34 204 ALA A O 1
ATOM 1553 N N . HIS A 1 205 ? -9.516 0.638 31.405 1.00 62.59 205 HIS A N 1
ATOM 1554 C CA . HIS A 1 205 ? -8.210 0.837 32.052 1.00 62.59 205 HIS A CA 1
ATOM 1555 C C . HIS A 1 205 ? -8.129 2.153 32.843 1.00 62.59 205 HIS A C 1
ATOM 1557 O O . HIS A 1 205 ? -7.501 2.202 33.902 1.00 62.59 205 HIS A O 1
ATOM 1563 N N . GLY A 1 206 ? -8.800 3.213 32.376 1.00 62.22 206 GLY A N 1
ATOM 1564 C CA . GLY A 1 206 ? -8.872 4.487 33.100 1.00 62.22 206 GLY A CA 1
ATOM 1565 C C . GLY A 1 206 ? -9.629 4.403 34.432 1.00 62.22 206 GLY A C 1
ATOM 1566 O O . GLY A 1 206 ? -9.337 5.165 35.349 1.00 62.22 206 GLY A O 1
ATOM 1567 N N . ARG A 1 207 ? -10.571 3.458 34.573 1.00 61.66 207 ARG A N 1
ATOM 1568 C CA . ARG A 1 207 ? -11.383 3.291 35.793 1.00 61.66 207 ARG A CA 1
ATOM 1569 C C . ARG A 1 207 ? -10.733 2.409 36.860 1.00 61.66 207 ARG A C 1
ATOM 1571 O O . ARG A 1 207 ? -11.036 2.583 38.036 1.00 61.66 207 ARG A O 1
ATOM 1578 N N . SER A 1 208 ? -9.812 1.516 36.494 1.00 60.25 208 SER A N 1
ATOM 1579 C CA . SER A 1 208 ? -9.098 0.659 37.456 1.00 60.25 208 SER A CA 1
ATOM 1580 C C . SER A 1 208 ? -8.024 1.379 38.283 1.00 60.25 208 SER A C 1
ATOM 1582 O O . SER A 1 208 ? -7.639 0.875 39.331 1.00 60.25 208 SER A O 1
ATOM 1584 N N . ALA A 1 209 ? -7.549 2.553 37.855 1.00 58.66 209 ALA A N 1
ATOM 1585 C CA . ALA A 1 209 ? -6.462 3.282 38.522 1.00 58.66 209 ALA A CA 1
ATOM 1586 C C . ALA A 1 209 ? -6.915 4.231 39.659 1.00 58.66 209 ALA A C 1
ATOM 1588 O O . ALA A 1 209 ? -6.086 4.928 40.235 1.00 58.66 209 ALA A O 1
ATOM 1589 N N . GLY A 1 210 ? -8.220 4.306 39.957 1.00 55.94 210 GLY A N 1
ATOM 1590 C CA . GLY A 1 210 ? -8.803 5.352 40.814 1.00 55.94 210 GLY A CA 1
ATOM 1591 C C . GLY A 1 210 ? -9.211 4.948 42.236 1.00 55.94 210 GLY A C 1
ATOM 1592 O O . GLY A 1 210 ? -9.732 5.796 42.957 1.00 55.94 210 GLY A O 1
ATOM 1593 N N . THR A 1 211 ? -9.021 3.690 42.653 1.00 57.28 211 THR A N 1
ATOM 1594 C CA . THR A 1 211 ? -9.656 3.151 43.878 1.00 57.28 211 THR A CA 1
ATOM 1595 C C . THR A 1 211 ? -8.659 2.664 44.932 1.00 57.28 211 THR A C 1
ATOM 1597 O O . THR A 1 211 ? -8.802 1.572 45.473 1.00 57.28 211 THR A O 1
ATOM 1600 N N . GLU A 1 212 ? -7.682 3.499 45.285 1.00 54.56 212 GLU A N 1
ATOM 1601 C CA . GLU A 1 212 ? -6.901 3.329 46.520 1.00 54.56 212 GLU A CA 1
ATOM 1602 C C . GLU A 1 212 ? -7.043 4.574 47.409 1.00 54.56 212 GLU A C 1
ATOM 1604 O O . GLU A 1 212 ? -6.136 5.384 47.590 1.00 54.56 212 GLU A O 1
ATOM 1609 N N . VAL A 1 213 ? -8.255 4.755 47.948 1.00 56.94 213 VAL A N 1
ATOM 1610 C CA . VAL A 1 213 ? -8.533 5.790 48.950 1.00 56.94 213 VAL A CA 1
ATOM 1611 C C . VAL A 1 213 ? -7.860 5.386 50.257 1.00 56.94 213 VAL A C 1
ATOM 1613 O O . VAL A 1 213 ? -8.313 4.474 50.952 1.00 56.94 213 VAL A O 1
ATOM 1616 N N . ALA A 1 214 ? -6.785 6.094 50.599 1.00 53.28 214 ALA A N 1
ATOM 1617 C CA . ALA A 1 214 ? -6.096 5.938 51.867 1.00 53.28 214 ALA A CA 1
ATOM 1618 C C . ALA A 1 214 ? -7.060 6.170 53.044 1.00 53.28 214 ALA A C 1
ATOM 1620 O O . ALA A 1 214 ? -7.531 7.284 53.269 1.00 53.28 214 ALA A O 1
ATOM 1621 N N . LYS A 1 215 ? -7.309 5.119 53.833 1.00 57.12 215 LYS A N 1
ATOM 1622 C CA . LYS A 1 215 ? -7.821 5.263 55.199 1.00 57.12 215 LYS A CA 1
ATOM 1623 C C . LYS A 1 215 ? -6.641 5.510 56.136 1.00 57.12 215 LYS A C 1
ATOM 1625 O O . LYS A 1 215 ? -5.797 4.628 56.302 1.00 57.12 215 LYS A O 1
ATOM 1630 N N . ARG A 1 216 ? -6.609 6.691 56.745 1.00 64.38 216 ARG A N 1
ATOM 1631 C CA . ARG A 1 216 ? -5.856 7.023 57.959 1.00 64.38 216 ARG A CA 1
ATOM 1632 C C . ARG A 1 216 ? -6.748 7.885 58.840 1.00 64.38 216 ARG A C 1
ATOM 1634 O O . ARG A 1 216 ? -7.517 8.672 58.248 1.00 64.38 216 ARG A O 1
#

pLDDT: mean 72.14, std 21.2, range [27.72, 95.75]

Secondary structure (DSSP, 8-state):
-PPPHHHHTTT------SSPGGGSTTS-----------SSPPPPEEEEETTTEEEEE----TTSS---TT---HHHHHHHHHTTB-TTT--B--SS-EEEEEETT---BSSPPB-HHHHHHHHHH-GGGGG-TTEEEEEES-EEEEEEEEEEEETTEEEEE--BTTSS--TTSSEEEEEEEEES---EEEHHHHHHHHHHHHHHHHHHTS------

Organism: NCBI:txid687207

Sequence (216 aa):
MSPRWAELTRGAIALPLAPAPQNLPGFPTLMAHAREYHRTPPRPQTWRDPVRGDVLHCPCEPGAGAPVPGRYCSSAQRLLMAGRRCGHCGEVIETGPLVFIGIIGRPATIAPPLHTACARAAVRVFPRLLSVPNAVVTEAADYALYERRLTALDDGRARYTYPRIDLDGNAERGVLDLLVVVPDTRNSIPVAHWHSDAVTAADAHGRSAGTEVAKR

Foldseek 3Di:
DDDDPVVVCPPDDPADDPPFPCLDPQRWPLWLDFDDDDPDQPDFDFDQDVAQGTARARPGDRPYHDTDTNDHHQVSLQCLAVQCAASQPRHHCPDFWFKDKGFAPRQKDSRHTHDPVRVLVVCVVRVCLLVPQGIWIDTAPDKWKWFFFFQDQDPNDTDTDTHTPPDPDNNPRHYGYHMMIRGPDNDIHRPNVSNVVVVVVVVVVVVVVPPPDDDD